Protein AF-A0A0Q5SHI7-F1 (afdb_monomer_lite)

Structure (mmCIF, N/CA/C/O backbone):
data_AF-A0A0Q5SHI7-F1
#
_entry.id   AF-A0A0Q5SHI7-F1
#
loop_
_atom_site.group_PDB
_atom_site.id
_atom_site.type_symbol
_atom_site.label_atom_id
_atom_site.label_alt_id
_atom_site.label_comp_id
_atom_site.label_asym_id
_atom_site.label_entity_id
_atom_site.label_seq_id
_atom_site.pdbx_PDB_ins_code
_atom_site.Cartn_x
_atom_site.Cartn_y
_atom_site.Cartn_z
_atom_site.occupancy
_atom_site.B_iso_or_equiv
_atom_site.auth_seq_id
_atom_site.auth_comp_id
_atom_site.auth_asym_id
_atom_site.auth_atom_id
_atom_site.pdbx_PDB_model_num
ATOM 1 N N . MET A 1 1 ? 13.689 5.549 70.374 1.00 40.06 1 MET A N 1
ATOM 2 C CA . MET A 1 1 ? 13.596 6.758 69.532 1.00 40.06 1 MET A CA 1
ATOM 3 C C . MET A 1 1 ? 14.011 6.321 68.137 1.00 40.06 1 MET A C 1
ATOM 5 O O . MET A 1 1 ? 15.185 6.340 67.808 1.00 40.06 1 MET A O 1
ATOM 9 N N . THR A 1 2 ? 13.071 5.710 67.421 1.00 41.69 2 THR A N 1
ATOM 10 C CA . THR A 1 2 ? 13.275 5.060 66.121 1.00 41.69 2 THR A CA 1
ATOM 11 C C . THR A 1 2 ? 12.449 5.838 65.115 1.00 41.69 2 THR A C 1
ATOM 13 O O . THR A 1 2 ? 11.228 5.868 65.242 1.00 41.69 2 THR A O 1
ATOM 16 N N . ASP A 1 3 ? 13.145 6.507 64.200 1.00 43.81 3 ASP A N 1
ATOM 17 C CA . ASP A 1 3 ? 12.580 7.263 63.087 1.00 43.81 3 ASP A CA 1
ATOM 18 C C . ASP A 1 3 ? 11.712 6.348 62.219 1.00 43.81 3 ASP A C 1
ATOM 20 O O . ASP A 1 3 ? 12.198 5.386 61.617 1.00 43.81 3 ASP A O 1
ATOM 24 N N . GLU A 1 4 ? 10.420 6.656 62.159 1.00 40.94 4 GLU A N 1
ATOM 25 C CA . GLU A 1 4 ? 9.525 6.143 61.133 1.00 40.94 4 GLU A CA 1
ATOM 26 C C . GLU A 1 4 ? 9.872 6.845 59.817 1.00 40.94 4 GLU A C 1
ATOM 28 O O . GLU A 1 4 ? 9.601 8.029 59.625 1.00 40.94 4 GLU A O 1
ATOM 33 N N . LEU A 1 5 ? 10.503 6.112 58.899 1.00 46.53 5 LEU A N 1
ATOM 34 C CA . LEU A 1 5 ? 10.672 6.571 57.526 1.00 46.53 5 LEU A CA 1
ATOM 35 C C . LEU A 1 5 ? 9.280 6.740 56.895 1.00 46.53 5 LEU A C 1
ATOM 37 O O . LEU A 1 5 ? 8.510 5.773 56.875 1.00 46.53 5 LEU A O 1
ATOM 41 N N . PRO A 1 6 ? 8.946 7.930 56.363 1.00 42.47 6 PRO A N 1
ATOM 42 C CA . PRO A 1 6 ? 7.642 8.181 55.777 1.00 42.47 6 PRO A CA 1
ATOM 43 C C . PRO A 1 6 ? 7.435 7.227 54.606 1.00 42.47 6 PRO A C 1
ATOM 45 O O . PRO A 1 6 ? 8.266 7.133 53.698 1.00 42.47 6 PRO A O 1
ATOM 48 N N . HIS A 1 7 ? 6.322 6.494 54.656 1.00 45.69 7 HIS A N 1
ATOM 49 C CA . HIS A 1 7 ? 5.814 5.703 53.549 1.00 45.69 7 HIS A CA 1
ATOM 50 C C . HIS A 1 7 ? 5.744 6.587 52.308 1.00 45.69 7 HIS A C 1
ATOM 52 O O . HIS A 1 7 ? 4.828 7.389 52.160 1.00 45.69 7 HIS A O 1
ATOM 58 N N . GLY A 1 8 ? 6.748 6.441 51.439 1.00 42.50 8 GLY A N 1
ATOM 59 C CA . GLY A 1 8 ? 6.772 7.070 50.135 1.00 42.50 8 GLY A CA 1
ATOM 60 C C . GLY A 1 8 ? 5.464 6.759 49.431 1.00 42.50 8 GLY A C 1
ATOM 61 O O . GLY A 1 8 ? 5.115 5.587 49.251 1.00 42.50 8 GLY A O 1
ATOM 62 N N . ASP A 1 9 ? 4.752 7.832 49.096 1.00 39.78 9 ASP A N 1
ATOM 63 C CA . ASP A 1 9 ? 3.578 7.841 48.247 1.00 39.78 9 ASP A CA 1
ATOM 64 C C . ASP A 1 9 ? 3.755 6.810 47.138 1.00 39.78 9 ASP A C 1
ATOM 66 O O . ASP A 1 9 ? 4.605 6.943 46.250 1.00 39.78 9 ASP A O 1
ATOM 70 N N . ARG A 1 10 ? 2.947 5.746 47.190 1.00 46.03 10 ARG A N 1
ATOM 71 C CA . ARG A 1 10 ? 2.736 4.918 46.009 1.00 46.03 10 ARG A CA 1
ATOM 72 C C . ARG A 1 10 ? 2.257 5.883 44.940 1.00 46.03 10 ARG A C 1
ATOM 74 O O . ARG A 1 10 ? 1.171 6.442 45.081 1.00 46.03 10 ARG A O 1
ATOM 81 N N . ALA A 1 11 ? 3.084 6.087 43.913 1.00 43.06 11 ALA A N 1
ATOM 82 C CA . ALA A 1 11 ? 2.711 6.856 42.738 1.00 43.06 11 ALA A CA 1
ATOM 83 C C . ALA A 1 11 ? 1.269 6.478 42.358 1.00 43.06 11 ALA A C 1
ATOM 85 O O . ALA A 1 11 ? 0.967 5.275 42.324 1.00 43.06 11 ALA A O 1
ATOM 86 N N . PRO A 1 12 ? 0.369 7.457 42.157 1.00 40.72 12 PRO A N 1
ATOM 87 C CA . PRO A 1 12 ? -1.021 7.162 41.854 1.00 40.72 12 PRO A CA 1
ATOM 88 C C . PRO A 1 12 ? -1.055 6.177 40.688 1.00 40.72 12 PRO A C 1
ATOM 90 O O . PRO A 1 12 ? -0.360 6.370 39.686 1.00 40.72 12 PRO A O 1
ATOM 93 N N . ALA A 1 13 ? -1.809 5.085 40.852 1.00 41.38 13 ALA A N 1
ATOM 94 C CA . ALA A 1 13 ? -2.023 4.126 39.777 1.00 41.38 13 ALA A CA 1
ATOM 95 C C . ALA A 1 13 ? -2.404 4.914 38.513 1.00 41.38 13 ALA A C 1
ATOM 97 O O . ALA A 1 13 ? -3.225 5.832 38.630 1.00 41.38 13 ALA A O 1
ATOM 98 N N . PRO A 1 14 ? -1.797 4.627 37.343 1.00 46.75 14 PRO A N 1
ATOM 99 C CA . PRO A 1 14 ? -2.078 5.387 36.133 1.00 46.75 14 PRO A CA 1
ATOM 100 C C . PRO A 1 14 ? -3.593 5.426 35.948 1.00 46.75 14 PRO A C 1
ATOM 102 O O . PRO A 1 14 ? -4.244 4.378 35.970 1.00 46.75 14 PRO A O 1
ATOM 105 N N . ALA A 1 15 ? -4.147 6.641 35.876 1.00 50.00 15 ALA A N 1
ATOM 106 C CA . ALA A 1 15 ? -5.572 6.852 35.686 1.00 50.00 15 ALA A CA 1
ATOM 107 C C . ALA A 1 15 ? -6.021 5.954 34.530 1.00 50.00 15 ALA A C 1
ATOM 109 O O . ALA A 1 15 ? -5.404 6.002 33.464 1.00 50.00 15 ALA A O 1
ATOM 110 N N . ARG A 1 16 ? -7.027 5.091 34.763 1.00 54.44 16 ARG A N 1
ATOM 111 C CA . ARG A 1 16 ? -7.614 4.253 33.706 1.00 54.44 16 ARG A CA 1
ATOM 112 C C . ARG A 1 16 ? -7.819 5.152 32.497 1.00 54.44 16 ARG A C 1
ATOM 114 O O . ARG A 1 16 ? -8.534 6.145 32.616 1.00 54.44 16 ARG A O 1
ATOM 121 N N . ALA A 1 17 ? -7.145 4.840 31.393 1.00 59.66 17 ALA A N 1
ATOM 122 C CA . ALA A 1 17 ? -7.256 5.639 30.188 1.00 59.66 17 ALA A CA 1
ATOM 123 C C . ALA A 1 17 ? -8.743 5.808 29.855 1.00 59.66 17 ALA A C 1
ATOM 125 O O . ALA A 1 17 ? -9.482 4.821 29.828 1.00 59.66 17 ALA A O 1
ATOM 126 N N . ASP A 1 18 ? -9.190 7.048 29.649 1.00 72.12 18 ASP A N 1
ATOM 127 C CA . ASP A 1 18 ? -10.559 7.300 29.213 1.00 72.12 18 ASP A CA 1
ATOM 128 C C . ASP A 1 18 ? -10.713 6.749 27.787 1.00 72.12 18 ASP A C 1
ATOM 130 O O . ASP A 1 18 ? -10.278 7.330 26.787 1.00 72.12 18 ASP A O 1
ATOM 134 N N . TRP A 1 19 ? -11.293 5.556 27.704 1.00 68.94 19 TRP A N 1
ATOM 135 C CA . TRP A 1 19 ? -11.499 4.830 26.459 1.00 68.94 19 TRP A CA 1
ATOM 136 C C . TRP A 1 19 ? -12.413 5.586 25.493 1.00 68.94 19 TRP A C 1
ATOM 138 O O . TRP A 1 19 ? -12.254 5.442 24.276 1.00 68.94 19 TRP A O 1
ATOM 148 N N . ALA A 1 20 ? -13.316 6.431 26.001 1.00 71.06 20 ALA A N 1
ATOM 149 C CA . ALA A 1 20 ? -14.184 7.262 25.172 1.00 71.06 20 ALA A CA 1
ATOM 150 C C . ALA A 1 20 ? -13.382 8.366 24.466 1.00 71.06 20 ALA A C 1
ATOM 152 O O . ALA A 1 20 ? -13.598 8.648 23.282 1.00 71.06 20 ALA A O 1
ATOM 153 N N . ASP A 1 21 ? -12.399 8.934 25.159 1.00 73.75 21 ASP A N 1
ATOM 154 C CA . ASP A 1 21 ? -11.447 9.901 24.618 1.00 73.75 21 ASP A CA 1
ATOM 155 C C . ASP A 1 21 ? -10.523 9.293 23.563 1.00 73.75 21 ASP A C 1
ATOM 157 O O . ASP A 1 21 ? -10.335 9.869 22.485 1.00 73.75 21 ASP A O 1
ATOM 161 N N . VAL A 1 22 ? -10.005 8.091 23.818 1.00 73.81 22 VAL A N 1
ATOM 162 C CA . VAL A 1 22 ? -9.217 7.340 22.830 1.00 73.81 22 VAL A CA 1
ATOM 163 C C . VAL A 1 22 ? -10.072 7.025 21.596 1.00 73.81 22 VAL A C 1
ATOM 165 O O . VAL A 1 22 ? -9.634 7.249 20.466 1.00 73.81 22 VAL A O 1
ATOM 168 N N . ALA A 1 23 ? -11.320 6.584 21.778 1.00 69.81 23 ALA A N 1
ATOM 169 C CA . ALA A 1 23 ? -12.247 6.315 20.677 1.00 69.81 23 ALA A CA 1
ATOM 170 C C . ALA A 1 23 ? -12.615 7.574 19.877 1.00 69.81 23 ALA A C 1
ATOM 172 O O . ALA A 1 23 ? -12.760 7.497 18.654 1.00 69.81 23 ALA A O 1
ATOM 173 N N . ARG A 1 24 ? -12.743 8.740 20.526 1.00 74.69 24 ARG A N 1
ATOM 174 C CA . ARG A 1 24 ? -12.898 10.032 19.835 1.00 74.69 24 ARG A CA 1
ATOM 175 C C . ARG A 1 24 ? -11.679 10.358 18.981 1.00 74.69 24 ARG A C 1
ATOM 177 O O . ARG A 1 24 ? -11.847 10.666 17.806 1.00 74.69 24 ARG A O 1
ATOM 184 N N . ARG A 1 25 ? -10.463 10.222 19.519 1.00 72.38 25 ARG A N 1
ATOM 185 C CA . ARG A 1 25 ? -9.219 10.479 18.768 1.00 72.38 25 ARG A CA 1
ATOM 186 C C . ARG A 1 25 ? -9.041 9.530 17.583 1.00 72.38 25 ARG A C 1
ATOM 188 O O . ARG A 1 25 ? -8.641 9.964 16.506 1.00 72.38 25 ARG A O 1
ATOM 195 N N . VAL A 1 26 ? -9.365 8.244 17.744 1.00 71.31 26 VAL A N 1
ATOM 196 C CA . VAL A 1 26 ? -9.330 7.285 16.624 1.00 71.31 26 VAL A CA 1
ATOM 197 C C . VAL A 1 26 ? -10.359 7.654 15.558 1.00 71.31 26 VAL A C 1
ATOM 199 O O . VAL A 1 26 ? -10.022 7.618 14.374 1.00 71.31 26 VAL A O 1
ATOM 202 N N . ARG A 1 27 ? -11.585 8.033 15.942 1.00 71.00 27 ARG A N 1
ATOM 203 C CA . ARG A 1 27 ? -12.609 8.501 14.991 1.00 71.00 27 ARG A CA 1
ATOM 204 C C . ARG A 1 27 ? -12.162 9.749 14.244 1.00 71.00 27 ARG A C 1
ATOM 206 O O . ARG A 1 27 ? -12.199 9.745 13.021 1.00 71.00 27 ARG A O 1
ATOM 213 N N . ASP A 1 28 ? -11.625 10.735 14.952 1.00 73.06 28 ASP A N 1
ATOM 214 C CA . ASP A 1 28 ? -11.134 11.973 14.348 1.00 73.06 28 ASP A CA 1
ATOM 215 C C . ASP A 1 28 ? -10.018 11.710 13.321 1.00 73.06 28 ASP A C 1
ATOM 217 O O . ASP A 1 28 ? -10.063 12.200 12.193 1.00 73.06 28 ASP A O 1
ATOM 221 N N . VAL A 1 29 ? -9.067 10.825 13.642 1.00 70.31 29 VAL A N 1
ATOM 222 C CA . VAL A 1 29 ? -8.039 10.372 12.687 1.00 70.31 29 VAL A CA 1
ATOM 223 C C . VAL A 1 29 ? -8.645 9.579 11.525 1.00 70.31 29 VAL A C 1
ATOM 225 O O . VAL A 1 29 ? -8.182 9.693 10.388 1.00 70.31 29 VAL A O 1
ATOM 228 N N . THR A 1 30 ? -9.676 8.775 11.782 1.00 65.75 30 THR A N 1
ATOM 229 C CA . THR A 1 30 ? -10.357 7.982 10.749 1.00 65.75 30 THR A CA 1
ATOM 230 C C . THR A 1 30 ? -1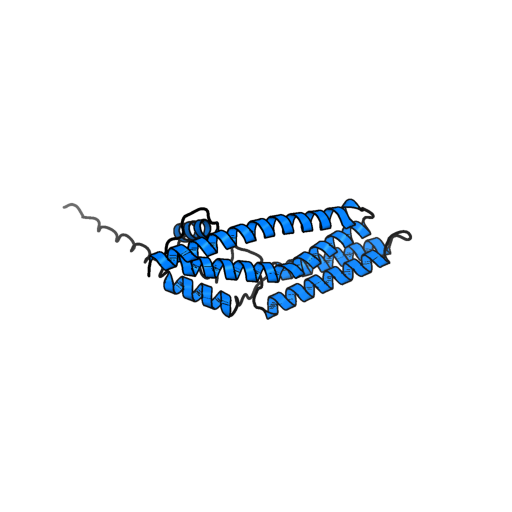1.115 8.871 9.770 1.00 65.75 30 THR A C 1
ATOM 232 O O . THR A 1 30 ? -11.112 8.571 8.577 1.00 65.75 30 THR A O 1
ATOM 235 N N . GLU A 1 31 ? -11.719 9.959 10.239 1.00 68.12 31 GLU A N 1
ATOM 236 C CA . GLU A 1 31 ? -12.498 10.909 9.441 1.00 68.12 31 GLU A CA 1
ATOM 237 C C . GLU A 1 31 ? -11.580 11.897 8.708 1.00 68.12 31 GLU A C 1
ATOM 239 O O . GLU A 1 31 ? -11.578 11.955 7.471 1.00 68.12 31 GLU A O 1
ATOM 244 N N . HIS A 1 32 ? -10.715 12.595 9.447 1.00 66.25 32 HIS A N 1
ATOM 245 C CA . HIS A 1 32 ? -9.912 13.719 8.953 1.00 66.25 32 HIS A CA 1
ATOM 246 C C . HIS A 1 32 ? -8.509 13.337 8.455 1.00 66.25 32 HIS A C 1
ATOM 248 O O . HIS A 1 32 ? -7.803 14.184 7.882 1.00 66.25 32 HIS A O 1
ATOM 254 N N . GLY A 1 33 ? -8.117 12.073 8.642 1.00 56.78 33 GLY A N 1
ATOM 255 C CA . GLY A 1 33 ? -6.813 11.528 8.278 1.00 56.78 33 GLY A CA 1
ATOM 256 C C . GLY A 1 33 ? -5.685 12.003 9.197 1.00 56.78 33 GLY A C 1
ATOM 257 O O . GLY A 1 33 ? -5.736 13.073 9.806 1.00 56.78 33 GLY A O 1
ATOM 258 N N . GLN A 1 34 ? -4.614 11.218 9.281 1.00 64.62 34 GLN A N 1
ATOM 259 C CA . GLN A 1 34 ? -3.475 11.551 10.131 1.00 64.62 34 GLN A CA 1
ATOM 260 C C . GLN A 1 34 ? -2.614 12.625 9.446 1.00 64.62 34 GLN A C 1
ATOM 262 O O . GLN A 1 34 ? -2.101 12.433 8.340 1.00 64.62 34 GLN A O 1
ATOM 267 N N . ARG A 1 35 ? -2.435 13.785 10.091 1.00 59.53 35 ARG A N 1
ATOM 268 C CA . ARG A 1 35 ? -1.521 14.840 9.615 1.00 59.53 35 ARG A CA 1
ATOM 269 C C . ARG A 1 35 ? -0.076 14.461 9.942 1.00 59.53 35 ARG A C 1
ATOM 271 O O . ARG A 1 35 ? 0.531 15.020 10.847 1.00 59.53 35 ARG A O 1
ATOM 278 N N . PHE A 1 36 ? 0.476 13.499 9.214 1.00 59.38 36 PHE A N 1
ATOM 279 C CA . PHE A 1 36 ? 1.873 13.112 9.380 1.00 59.38 36 PHE A CA 1
ATOM 280 C C . PHE A 1 36 ? 2.802 14.054 8.596 1.00 59.38 36 PHE A C 1
ATOM 282 O O . PHE A 1 36 ? 2.649 14.239 7.387 1.00 59.38 36 PHE A O 1
ATOM 289 N N . ARG A 1 37 ? 3.774 14.653 9.294 1.00 56.31 37 ARG A N 1
ATOM 290 C CA . ARG A 1 37 ? 4.878 15.440 8.723 1.00 56.31 37 ARG A CA 1
ATOM 291 C C . ARG A 1 37 ? 6.185 14.707 9.030 1.00 56.31 37 ARG A C 1
ATOM 293 O O . ARG A 1 37 ? 6.756 14.892 10.095 1.00 56.31 37 ARG A O 1
ATOM 300 N N . GLY A 1 38 ? 6.625 13.842 8.120 1.00 63.91 38 GLY A N 1
ATOM 301 C CA . GLY A 1 38 ? 7.852 13.059 8.280 1.00 63.91 38 GLY A CA 1
ATOM 302 C C . GLY A 1 38 ? 8.117 12.115 7.101 1.00 63.91 38 GLY A C 1
ATOM 303 O O . GLY A 1 38 ? 7.341 12.111 6.137 1.00 63.91 38 GLY A O 1
ATOM 304 N N . PRO A 1 39 ? 9.192 11.305 7.159 1.00 66.00 39 PRO A N 1
ATOM 305 C CA . PRO A 1 39 ? 9.477 10.290 6.149 1.00 66.00 39 PRO A CA 1
ATOM 306 C C . PRO A 1 39 ? 8.375 9.220 6.147 1.00 66.00 39 PRO A C 1
ATOM 308 O O . PRO A 1 39 ? 8.063 8.624 7.178 1.00 66.00 39 PRO A O 1
ATOM 311 N N . SER A 1 40 ? 7.762 8.995 4.982 1.00 77.88 40 SER A N 1
ATOM 312 C CA . SER A 1 40 ? 6.700 7.994 4.794 1.00 77.88 40 SER A CA 1
ATOM 313 C C . SER A 1 40 ? 7.234 6.773 4.053 1.00 77.88 40 SER A C 1
ATOM 315 O O . SER A 1 40 ? 8.069 6.920 3.158 1.00 77.88 40 SER A O 1
ATOM 317 N N . SER A 1 41 ? 6.725 5.585 4.384 1.00 78.81 41 SER A N 1
ATOM 318 C CA . SER A 1 41 ? 7.064 4.339 3.675 1.00 78.81 41 SER A CA 1
ATOM 319 C C . SER A 1 41 ? 6.764 4.439 2.179 1.00 78.81 41 SER A C 1
ATOM 321 O O . SER A 1 41 ? 7.565 4.005 1.359 1.00 78.81 41 SER A O 1
ATOM 323 N N . GLN A 1 42 ? 5.672 5.113 1.809 1.00 83.38 42 GLN A N 1
ATOM 324 C CA . GLN A 1 42 ? 5.316 5.348 0.407 1.00 83.38 42 GLN A CA 1
ATOM 325 C C . GLN A 1 42 ? 6.315 6.270 -0.307 1.00 83.38 42 GLN A C 1
ATOM 327 O O . GLN A 1 42 ? 6.646 6.018 -1.458 1.00 83.38 42 GLN A O 1
ATOM 332 N N . ALA A 1 43 ? 6.834 7.311 0.356 1.00 83.44 43 ALA A N 1
ATOM 333 C CA . ALA A 1 43 ? 7.872 8.161 -0.237 1.00 83.44 43 ALA A CA 1
ATOM 334 C C . ALA A 1 43 ? 9.179 7.385 -0.465 1.00 83.44 43 ALA A C 1
ATOM 336 O O . ALA A 1 43 ? 9.802 7.534 -1.513 1.00 83.44 43 ALA A O 1
ATOM 337 N N . ALA A 1 44 ? 9.568 6.528 0.485 1.00 85.19 44 ALA A N 1
ATOM 338 C CA . ALA A 1 44 ? 10.723 5.650 0.309 1.00 85.19 44 ALA A CA 1
ATOM 339 C C . ALA A 1 44 ? 10.508 4.652 -0.837 1.00 85.19 44 ALA A C 1
ATOM 341 O O . ALA A 1 44 ? 11.391 4.503 -1.673 1.00 85.19 44 ALA A O 1
ATOM 342 N N . MET A 1 45 ? 9.315 4.053 -0.944 1.00 85.25 45 MET A N 1
ATOM 343 C CA . MET A 1 45 ? 8.957 3.193 -2.078 1.00 85.25 45 MET A CA 1
ATOM 344 C C . MET A 1 45 ? 9.094 3.919 -3.417 1.00 85.25 45 MET A C 1
ATOM 346 O O . MET A 1 45 ? 9.661 3.350 -4.346 1.00 85.25 45 MET A O 1
ATOM 350 N N . VAL A 1 46 ? 8.626 5.169 -3.527 1.00 87.50 46 VAL A N 1
ATOM 351 C CA . VAL A 1 46 ? 8.806 5.976 -4.748 1.00 87.50 46 VAL A CA 1
ATOM 352 C C . VAL A 1 46 ? 10.289 6.174 -5.049 1.00 87.50 46 VAL A C 1
ATOM 354 O O . VAL A 1 46 ? 10.711 5.908 -6.169 1.00 87.50 46 VAL A O 1
ATOM 357 N N . ALA A 1 47 ? 11.087 6.587 -4.061 1.00 88.75 47 ALA A N 1
ATOM 358 C CA . ALA A 1 47 ? 12.522 6.803 -4.246 1.00 88.75 47 ALA A CA 1
ATOM 359 C C . ALA A 1 47 ? 13.243 5.529 -4.720 1.00 88.75 47 ALA A C 1
ATOM 361 O O . ALA A 1 47 ? 13.992 5.570 -5.697 1.00 88.75 47 ALA A O 1
ATOM 362 N N . THR A 1 48 ? 12.966 4.384 -4.088 1.00 90.06 48 THR A N 1
ATOM 363 C CA . THR A 1 48 ? 13.510 3.085 -4.504 1.00 90.06 48 THR A CA 1
ATOM 364 C C . THR A 1 48 ? 13.033 2.694 -5.902 1.00 90.06 48 THR A C 1
ATOM 366 O O . THR A 1 48 ? 13.841 2.241 -6.706 1.00 90.06 48 THR A O 1
ATOM 369 N N . THR A 1 49 ? 11.755 2.921 -6.222 1.00 89.38 49 THR A N 1
ATOM 370 C CA . THR A 1 49 ? 11.177 2.615 -7.542 1.00 89.38 49 THR A CA 1
ATOM 371 C C . THR A 1 49 ? 11.845 3.420 -8.649 1.00 89.38 49 THR A C 1
ATOM 373 O O . THR A 1 49 ? 12.188 2.856 -9.687 1.00 89.38 49 THR A O 1
ATOM 376 N N . VAL A 1 50 ? 12.071 4.718 -8.422 1.00 91.69 50 VAL A N 1
ATOM 377 C CA . VAL A 1 50 ? 12.778 5.602 -9.360 1.00 91.69 50 VAL A CA 1
ATOM 378 C C . VAL A 1 50 ? 14.202 5.115 -9.583 1.00 91.69 50 VAL A C 1
ATOM 380 O O . VAL A 1 50 ? 14.599 4.916 -10.729 1.00 91.69 50 VAL A O 1
ATOM 383 N N . LEU A 1 51 ? 14.951 4.877 -8.504 1.00 94.06 51 LEU A N 1
ATOM 384 C CA . LEU A 1 51 ? 16.344 4.448 -8.595 1.00 94.06 51 LEU A CA 1
ATOM 385 C C . LEU A 1 51 ? 16.477 3.099 -9.316 1.00 94.06 51 LEU A C 1
ATOM 387 O O . LEU A 1 51 ? 17.251 2.979 -10.262 1.00 94.06 51 LEU A O 1
ATOM 391 N N . ALA A 1 52 ? 15.697 2.097 -8.906 1.00 90.94 52 ALA A N 1
ATOM 392 C CA . ALA A 1 52 ? 15.743 0.762 -9.494 1.00 90.94 52 ALA A CA 1
ATOM 393 C C . ALA A 1 52 ? 15.328 0.764 -10.972 1.00 90.94 52 ALA A C 1
ATOM 395 O O . ALA A 1 52 ? 15.966 0.102 -11.788 1.00 90.94 52 ALA A O 1
ATOM 396 N N . SER A 1 53 ? 14.294 1.531 -11.330 1.00 89.50 53 SER A N 1
ATOM 397 C CA . SER A 1 53 ? 13.830 1.615 -12.719 1.00 89.50 53 SER A CA 1
ATOM 398 C C . SER A 1 53 ? 14.838 2.344 -13.604 1.00 89.50 53 SER A C 1
ATOM 400 O O . SER A 1 53 ? 15.101 1.887 -14.710 1.00 89.50 53 SER A O 1
ATOM 402 N N . ALA A 1 54 ? 15.458 3.422 -13.114 1.00 91.50 54 ALA A N 1
ATOM 403 C CA . ALA A 1 54 ? 16.511 4.125 -13.847 1.00 91.50 54 ALA A CA 1
ATOM 404 C C . ALA A 1 54 ? 17.721 3.216 -14.120 1.00 91.50 54 ALA A C 1
ATOM 406 O O . ALA A 1 54 ? 18.216 3.178 -15.245 1.00 91.50 54 ALA A O 1
ATOM 407 N N . LEU A 1 55 ? 18.152 2.438 -13.120 1.00 91.81 55 LEU A N 1
ATOM 408 C CA . LEU A 1 55 ? 19.228 1.456 -13.280 1.00 91.81 55 LEU A CA 1
ATOM 409 C C . LEU A 1 55 ? 18.858 0.368 -14.294 1.00 91.81 55 LEU A C 1
ATOM 411 O O . LEU A 1 55 ? 19.645 0.079 -15.190 1.00 91.81 55 LEU A O 1
ATOM 415 N N . ALA A 1 56 ? 17.656 -0.201 -14.187 1.00 89.00 56 ALA A N 1
ATOM 416 C CA . ALA A 1 56 ? 17.181 -1.240 -15.098 1.00 89.00 56 ALA A CA 1
ATOM 417 C C . ALA A 1 56 ? 17.126 -0.752 -16.555 1.00 89.00 56 ALA A C 1
ATOM 419 O O . ALA A 1 56 ? 17.565 -1.458 -17.460 1.00 89.00 56 ALA A O 1
ATOM 420 N N . ILE A 1 57 ? 16.632 0.469 -16.776 1.00 88.94 57 ILE A N 1
ATOM 421 C CA . ILE A 1 57 ? 16.599 1.099 -18.101 1.00 88.94 57 ILE A CA 1
ATOM 422 C C . ILE A 1 57 ? 18.018 1.313 -18.630 1.00 88.94 57 ILE A C 1
ATOM 424 O O . ILE A 1 57 ? 18.283 0.985 -19.785 1.00 88.94 57 ILE A O 1
ATOM 428 N N . GLY A 1 58 ? 18.929 1.826 -17.797 1.00 88.38 58 GLY A N 1
ATOM 429 C CA . GLY A 1 58 ? 20.323 2.048 -18.183 1.00 88.38 58 GLY A CA 1
ATOM 430 C C . GLY A 1 58 ? 21.024 0.760 -18.611 1.00 88.38 58 GLY A C 1
ATOM 431 O O . GLY A 1 58 ? 21.655 0.734 -19.663 1.00 88.38 58 GLY A O 1
ATOM 432 N N . VAL A 1 59 ? 20.846 -0.321 -17.844 1.00 87.31 59 VAL A N 1
ATOM 433 C CA . VAL A 1 59 ? 21.392 -1.648 -18.172 1.00 87.31 59 VAL A CA 1
ATOM 434 C C . VAL A 1 59 ? 20.804 -2.176 -19.479 1.00 87.31 59 VAL A C 1
ATOM 436 O O . VAL A 1 59 ? 21.554 -2.551 -20.372 1.00 87.31 59 VAL A O 1
ATOM 439 N N . ALA A 1 60 ? 19.478 -2.151 -19.629 1.00 85.62 60 ALA A N 1
ATOM 440 C CA . ALA A 1 60 ? 18.822 -2.683 -20.822 1.00 85.62 60 ALA A CA 1
ATOM 441 C C . ALA A 1 60 ? 19.122 -1.880 -22.100 1.00 85.62 60 ALA A C 1
ATOM 443 O O . ALA A 1 60 ? 18.997 -2.422 -23.190 1.00 85.62 60 ALA A O 1
ATOM 444 N N . SER A 1 61 ? 19.495 -0.601 -21.982 1.00 83.19 61 SER A N 1
ATOM 445 C CA . SER A 1 61 ? 19.833 0.250 -23.133 1.00 83.19 61 SER A CA 1
ATOM 446 C C . SER A 1 61 ? 21.272 0.060 -23.622 1.00 83.19 61 SER A C 1
ATOM 448 O O . SER A 1 61 ? 21.590 0.498 -24.722 1.00 83.19 61 SER A O 1
ATOM 450 N N . GLY A 1 62 ? 22.144 -0.543 -22.807 1.00 78.75 62 GLY A N 1
ATOM 451 C CA . GLY A 1 62 ? 23.525 -0.865 -23.181 1.00 78.75 62 GLY A CA 1
ATOM 452 C C . GLY A 1 62 ? 23.696 -2.257 -23.793 1.00 78.75 62 GLY A C 1
ATOM 453 O O . GLY A 1 62 ? 24.820 -2.633 -24.105 1.00 78.75 62 GLY A O 1
ATOM 454 N N . ASP A 1 63 ? 22.610 -3.023 -23.924 1.00 75.44 63 ASP A N 1
ATOM 455 C CA . ASP A 1 63 ? 22.609 -4.384 -24.453 1.00 75.44 63 ASP A CA 1
ATOM 456 C C . ASP A 1 63 ? 21.868 -4.410 -25.801 1.00 75.44 63 ASP A C 1
ATOM 458 O O . ASP A 1 63 ? 20.647 -4.251 -25.852 1.00 75.44 63 ASP A O 1
ATOM 462 N N . ASP A 1 64 ? 22.602 -4.589 -26.905 1.00 64.44 64 ASP A N 1
ATOM 463 C CA . ASP A 1 64 ? 22.092 -4.449 -28.283 1.00 64.44 64 ASP A CA 1
ATOM 464 C C . ASP A 1 64 ? 21.003 -5.483 -28.653 1.00 64.44 64 ASP A C 1
ATOM 466 O O . ASP A 1 64 ? 20.296 -5.322 -29.650 1.00 64.44 64 ASP A O 1
ATOM 470 N N . GLY A 1 65 ? 20.840 -6.541 -27.849 1.00 63.72 65 GLY A N 1
ATOM 471 C CA . GLY A 1 65 ? 19.805 -7.572 -28.008 1.00 63.72 65 GLY A CA 1
ATOM 472 C C . GLY A 1 65 ? 18.729 -7.582 -26.917 1.00 63.72 65 GLY A C 1
ATOM 473 O O . GLY A 1 65 ? 17.847 -8.445 -26.937 1.00 63.72 65 GLY A O 1
ATOM 474 N N . GLY A 1 66 ? 18.800 -6.663 -25.949 1.00 65.94 66 GLY A N 1
ATOM 475 C CA . GLY A 1 66 ? 17.916 -6.638 -24.787 1.00 65.94 66 GLY A CA 1
ATOM 476 C C . GLY A 1 66 ? 16.519 -6.068 -25.087 1.00 65.94 66 GLY A C 1
ATOM 477 O O . GLY A 1 66 ? 16.336 -5.287 -26.024 1.00 65.94 66 GLY A O 1
ATOM 478 N N . PRO A 1 67 ? 15.493 -6.381 -24.271 1.00 81.75 67 PRO A N 1
ATOM 479 C CA . PRO A 1 67 ? 14.140 -5.839 -24.420 1.00 81.75 67 PRO A CA 1
ATOM 480 C C . PRO A 1 67 ? 14.038 -4.375 -23.932 1.00 81.75 67 PRO A C 1
ATOM 482 O O . PRO A 1 67 ? 13.163 -4.035 -23.132 1.00 81.75 67 PRO A O 1
ATOM 485 N N . ALA A 1 68 ? 14.920 -3.489 -24.410 1.00 85.56 68 ALA A N 1
ATOM 486 C CA . ALA A 1 68 ? 15.083 -2.107 -23.945 1.00 85.56 68 ALA A CA 1
ATOM 487 C C . ALA A 1 68 ? 13.769 -1.309 -23.951 1.00 85.56 68 ALA A C 1
ATOM 489 O O . ALA A 1 68 ? 13.436 -0.643 -22.970 1.00 85.56 68 ALA A O 1
ATOM 490 N N . ALA A 1 69 ? 12.975 -1.435 -25.019 1.00 88.25 69 ALA A N 1
ATOM 491 C CA . ALA A 1 69 ? 11.678 -0.768 -25.132 1.00 88.25 69 ALA A CA 1
ATOM 492 C C . ALA A 1 69 ? 10.677 -1.239 -24.060 1.00 88.25 69 ALA A C 1
ATOM 494 O O . ALA A 1 69 ? 9.975 -0.423 -23.463 1.00 88.25 69 ALA A O 1
ATOM 495 N N . VAL A 1 70 ? 10.635 -2.545 -23.772 1.00 88.94 70 VAL A N 1
ATOM 496 C CA . VAL A 1 70 ? 9.746 -3.116 -22.746 1.00 88.94 70 VAL A CA 1
ATOM 497 C C . VAL A 1 70 ? 10.194 -2.670 -21.356 1.00 88.94 70 VAL A C 1
ATOM 499 O O . VAL A 1 70 ? 9.368 -2.213 -20.566 1.00 88.94 70 VAL A O 1
ATOM 502 N N . THR A 1 71 ? 11.499 -2.727 -21.076 1.00 90.94 71 THR A N 1
ATOM 503 C CA . THR A 1 71 ? 12.081 -2.246 -19.816 1.00 90.94 71 THR A CA 1
ATOM 504 C C . THR A 1 71 ? 11.789 -0.762 -19.596 1.00 90.94 71 THR A C 1
ATOM 506 O O . THR A 1 71 ? 11.403 -0.371 -18.495 1.00 90.94 71 THR A O 1
ATOM 509 N N . LEU A 1 72 ? 11.898 0.068 -20.637 1.00 91.25 72 LEU A N 1
ATOM 510 C CA . LEU A 1 72 ? 11.565 1.490 -20.570 1.00 91.25 72 LEU A CA 1
ATOM 511 C C . LEU A 1 72 ? 10.095 1.714 -20.210 1.00 91.25 72 LEU A C 1
ATOM 513 O O . LEU A 1 72 ? 9.801 2.445 -19.264 1.00 91.25 72 LEU A O 1
ATOM 517 N N . VAL A 1 73 ? 9.170 1.064 -20.920 1.00 92.62 73 VAL A N 1
ATOM 518 C CA . VAL A 1 73 ? 7.728 1.211 -20.669 1.00 92.62 73 VAL A CA 1
ATOM 519 C C . VAL A 1 73 ? 7.365 0.757 -19.255 1.00 92.62 73 VAL A C 1
ATOM 521 O O . VAL A 1 73 ? 6.650 1.475 -18.549 1.00 92.62 73 VAL A O 1
ATOM 524 N N . LEU A 1 74 ? 7.878 -0.393 -18.810 1.00 91.00 74 LEU A N 1
ATOM 525 C CA . LEU A 1 74 ? 7.638 -0.902 -17.458 1.00 91.00 74 LEU A CA 1
ATOM 526 C C . LEU A 1 74 ? 8.251 0.009 -16.388 1.00 91.00 74 LEU A C 1
ATOM 528 O O . LEU A 1 74 ? 7.592 0.308 -15.393 1.00 91.00 74 LEU A O 1
ATOM 532 N N . GLY A 1 75 ? 9.478 0.491 -16.596 1.00 90.69 75 GLY A N 1
ATOM 533 C CA . GLY A 1 75 ? 10.178 1.378 -15.668 1.00 90.69 75 GLY A CA 1
ATOM 534 C C . GLY A 1 75 ? 9.528 2.754 -15.534 1.00 90.69 75 GLY A C 1
ATOM 535 O O . GLY A 1 75 ? 9.402 3.274 -14.430 1.00 90.69 75 GLY A O 1
ATOM 536 N N . VAL A 1 76 ? 9.048 3.343 -16.629 1.00 93.00 76 VAL A N 1
ATOM 537 C CA . VAL A 1 76 ? 8.290 4.602 -16.557 1.00 93.00 76 VAL A CA 1
ATOM 538 C C . VAL A 1 76 ? 6.942 4.367 -15.873 1.00 93.00 76 VAL A C 1
ATOM 540 O O . VAL A 1 76 ? 6.548 5.135 -14.994 1.00 93.00 76 VAL A O 1
ATOM 543 N N . SER A 1 77 ? 6.253 3.276 -16.217 1.00 92.69 77 SER A N 1
ATOM 544 C CA . SER A 1 77 ? 4.956 2.935 -15.623 1.00 92.69 77 SER A CA 1
ATOM 545 C C . SER A 1 77 ? 5.055 2.679 -14.118 1.00 92.69 77 SER A C 1
ATOM 547 O O . SER A 1 77 ? 4.215 3.171 -13.365 1.00 92.69 77 SER A O 1
ATOM 549 N N . SER A 1 78 ? 6.089 1.968 -13.655 1.00 91.19 78 SER A N 1
ATOM 550 C CA . SER A 1 78 ? 6.315 1.705 -12.228 1.00 91.19 78 SER A CA 1
ATOM 551 C C . SER A 1 78 ? 6.453 3.012 -11.439 1.00 91.19 78 SER A C 1
ATOM 553 O O . SER A 1 78 ? 5.783 3.192 -10.418 1.00 91.19 78 SER A O 1
ATOM 555 N N . VAL A 1 79 ? 7.249 3.957 -11.952 1.00 90.56 79 VAL A N 1
ATOM 556 C CA . VAL A 1 79 ? 7.485 5.271 -11.342 1.00 90.56 79 VAL A CA 1
ATOM 557 C C . VAL A 1 79 ? 6.209 6.099 -11.314 1.00 90.56 79 VAL A C 1
ATOM 559 O O . VAL A 1 79 ? 5.859 6.633 -10.261 1.00 90.56 79 VAL A O 1
ATOM 562 N N . VAL A 1 80 ? 5.488 6.184 -12.435 1.00 93.12 80 VAL A N 1
ATOM 563 C CA . VAL A 1 80 ? 4.232 6.945 -12.517 1.00 93.12 80 VAL A CA 1
ATOM 564 C C . VAL A 1 80 ? 3.204 6.387 -11.535 1.00 93.12 80 VAL A C 1
ATOM 566 O O . VAL A 1 80 ? 2.626 7.145 -10.757 1.00 93.12 80 VAL A O 1
ATOM 569 N N . VAL A 1 81 ? 3.007 5.068 -11.510 1.00 91.19 81 VAL A N 1
ATOM 570 C CA . VAL A 1 81 ? 2.047 4.414 -10.608 1.00 91.19 81 VAL A CA 1
ATOM 571 C C . VAL A 1 81 ? 2.432 4.628 -9.140 1.00 91.19 81 VAL A C 1
ATOM 573 O O . VAL A 1 81 ? 1.570 4.983 -8.329 1.00 91.19 81 VAL A O 1
ATOM 576 N N . ALA A 1 82 ? 3.715 4.491 -8.791 1.00 87.25 82 ALA A N 1
ATOM 577 C CA . ALA A 1 82 ? 4.199 4.747 -7.436 1.00 87.25 82 ALA A CA 1
ATOM 578 C C . ALA A 1 82 ? 3.993 6.216 -7.026 1.00 87.25 82 ALA A C 1
ATOM 580 O O . ALA A 1 82 ? 3.503 6.489 -5.925 1.00 87.25 82 ALA A O 1
ATOM 581 N N . LEU A 1 83 ? 4.306 7.164 -7.916 1.00 88.50 83 LEU A N 1
ATOM 582 C CA . LEU A 1 83 ? 4.168 8.599 -7.666 1.00 88.50 83 LEU A CA 1
ATOM 583 C C . LEU A 1 83 ? 2.700 9.004 -7.501 1.00 88.50 83 LEU A C 1
ATOM 585 O O . LEU A 1 83 ? 2.361 9.687 -6.536 1.00 88.50 83 LEU A O 1
ATOM 589 N N . VAL A 1 84 ? 1.814 8.541 -8.388 1.00 89.00 84 VAL A N 1
ATOM 590 C CA . VAL A 1 84 ? 0.363 8.762 -8.272 1.00 89.00 84 VAL A CA 1
ATOM 591 C C . VAL A 1 84 ? -0.161 8.148 -6.975 1.00 89.00 84 VAL A C 1
ATOM 593 O O . VAL A 1 84 ? -0.958 8.777 -6.277 1.00 89.00 84 VAL A O 1
ATOM 596 N N . GLY A 1 85 ? 0.318 6.959 -6.602 1.00 85.62 85 GLY A N 1
ATOM 597 C CA . GLY A 1 85 ? -0.020 6.310 -5.336 1.00 85.62 85 GLY A CA 1
ATOM 598 C C . GLY A 1 85 ? 0.373 7.146 -4.125 1.00 85.62 85 GLY A C 1
ATOM 599 O O . GLY A 1 85 ? -0.443 7.362 -3.227 1.00 85.62 85 GLY A O 1
ATOM 600 N N . TRP A 1 86 ? 1.591 7.681 -4.124 1.00 85.19 86 TRP A N 1
ATOM 601 C CA . TRP A 1 86 ? 2.071 8.563 -3.068 1.00 85.19 86 TRP A CA 1
ATOM 602 C C . TRP A 1 86 ? 1.312 9.893 -3.016 1.00 85.19 86 TRP A C 1
ATOM 604 O O . TRP A 1 86 ? 0.891 10.306 -1.934 1.00 85.19 86 TRP A O 1
ATOM 614 N N . LEU A 1 87 ? 1.076 10.543 -4.159 1.00 86.62 87 LEU A N 1
ATOM 615 C CA . LEU A 1 87 ? 0.314 11.793 -4.236 1.00 86.62 87 LEU A CA 1
ATOM 616 C C . LEU A 1 87 ? -1.118 11.600 -3.739 1.00 86.62 87 LEU A C 1
ATOM 618 O O . LEU A 1 87 ? -1.589 12.391 -2.922 1.00 86.62 87 LEU A O 1
ATOM 622 N N . ARG A 1 88 ? -1.777 10.513 -4.151 1.00 85.38 88 ARG A N 1
ATOM 623 C CA . ARG A 1 88 ? -3.116 10.148 -3.677 1.00 85.38 88 ARG A CA 1
ATOM 624 C C . ARG A 1 88 ? -3.117 9.876 -2.172 1.00 85.38 88 ARG A C 1
ATOM 626 O O . ARG A 1 88 ? -3.978 10.381 -1.452 1.00 85.38 88 ARG A O 1
ATOM 633 N N . ALA A 1 89 ? -2.132 9.133 -1.666 1.00 80.50 89 ALA A N 1
ATOM 634 C CA . ALA A 1 89 ? -2.007 8.865 -0.236 1.00 80.50 89 ALA A CA 1
ATOM 635 C C . ALA A 1 89 ? -1.750 10.147 0.576 1.00 80.50 89 ALA A C 1
ATOM 637 O O . ALA A 1 89 ? -2.298 10.300 1.673 1.00 80.50 89 ALA A O 1
ATOM 638 N N . ARG A 1 90 ? -0.972 11.086 0.023 1.00 81.94 90 ARG A N 1
ATOM 639 C CA . ARG A 1 90 ? -0.697 12.407 0.598 1.00 81.94 90 ARG A CA 1
ATOM 640 C C . ARG A 1 90 ? -1.943 13.286 0.614 1.00 81.94 90 ARG A C 1
ATOM 642 O O . ARG A 1 90 ? -2.255 13.847 1.663 1.00 81.94 90 ARG A O 1
ATOM 649 N N . SER A 1 91 ? -2.680 13.369 -0.496 1.00 81.50 91 SER A N 1
ATOM 650 C CA . SER A 1 91 ? -3.923 14.149 -0.572 1.00 81.50 91 SER A CA 1
ATOM 651 C C . SER A 1 91 ? -4.987 13.617 0.383 1.00 81.50 91 SER A C 1
ATOM 653 O O . SER A 1 91 ? -5.711 14.391 1.000 1.00 81.50 91 SER A O 1
ATOM 655 N N . SER A 1 92 ? -5.049 12.295 0.559 1.00 77.69 92 SER A N 1
ATOM 656 C CA . SER A 1 92 ? -6.012 11.645 1.450 1.00 77.69 92 SER A CA 1
ATOM 657 C C . SER A 1 92 ? -5.551 11.545 2.909 1.00 77.69 92 SER A C 1
ATOM 659 O O . SER A 1 92 ? -6.285 10.973 3.711 1.00 77.69 92 SER A O 1
ATOM 661 N N . ARG A 1 93 ? -4.374 12.090 3.271 1.00 74.69 93 ARG A N 1
ATOM 662 C CA . ARG A 1 93 ? -3.780 12.003 4.626 1.00 74.69 93 ARG A CA 1
ATOM 663 C C . ARG A 1 93 ? -3.730 10.570 5.172 1.00 74.69 93 ARG A C 1
ATOM 665 O O . ARG A 1 93 ? -3.973 10.302 6.346 1.00 74.69 93 ARG A O 1
ATOM 672 N N . THR A 1 94 ? -3.404 9.648 4.278 1.00 72.38 94 THR A N 1
ATOM 673 C CA . THR A 1 94 ? -3.265 8.204 4.520 1.00 72.38 94 THR A CA 1
ATOM 674 C C . THR A 1 94 ? -1.810 7.767 4.353 1.00 72.38 94 THR A C 1
ATOM 676 O O . THR A 1 94 ? -1.529 6.645 3.929 1.00 72.38 94 THR A O 1
ATOM 679 N N . LEU A 1 95 ? -0.872 8.687 4.605 1.00 72.00 95 LEU A N 1
ATOM 680 C CA . LEU A 1 95 ? 0.544 8.368 4.538 1.00 72.00 95 LEU A CA 1
ATOM 681 C C . LEU A 1 95 ? 0.918 7.457 5.702 1.00 72.00 95 LEU A C 1
ATOM 683 O O . LEU A 1 95 ? 0.630 7.770 6.856 1.00 72.00 95 LEU A O 1
ATOM 687 N N . LEU A 1 96 ? 1.571 6.346 5.386 1.00 72.19 96 LEU A N 1
ATOM 688 C CA . LEU A 1 96 ? 2.058 5.406 6.383 1.00 72.19 96 LEU A CA 1
ATOM 689 C C . LEU A 1 96 ? 3.440 5.869 6.870 1.00 72.19 96 LEU A C 1
ATOM 691 O O . LEU A 1 96 ? 4.334 6.073 6.038 1.00 72.19 96 LEU A O 1
ATOM 695 N N . PRO A 1 97 ? 3.647 6.047 8.187 1.00 68.00 97 PRO A N 1
ATOM 696 C CA . PRO A 1 97 ? 4.950 6.432 8.717 1.00 68.00 97 PRO A CA 1
ATOM 697 C C . PRO A 1 97 ? 5.996 5.365 8.374 1.00 68.00 97 PRO A C 1
ATOM 699 O O . PRO A 1 97 ? 5.697 4.170 8.373 1.00 68.00 97 PRO A O 1
ATOM 702 N N . LEU A 1 98 ? 7.220 5.795 8.052 1.00 59.50 98 LEU A N 1
ATOM 703 C CA . LEU A 1 98 ? 8.316 4.884 7.699 1.00 59.50 98 LEU A CA 1
ATOM 704 C C . LEU A 1 98 ? 8.761 4.026 8.896 1.00 59.50 98 LEU A C 1
ATOM 706 O O . LEU A 1 98 ? 9.110 2.865 8.721 1.00 59.50 98 LEU A O 1
ATOM 710 N N . ASN A 1 99 ? 8.666 4.574 10.110 1.00 57.53 99 ASN A N 1
ATOM 711 C CA . ASN A 1 99 ? 8.877 3.847 11.356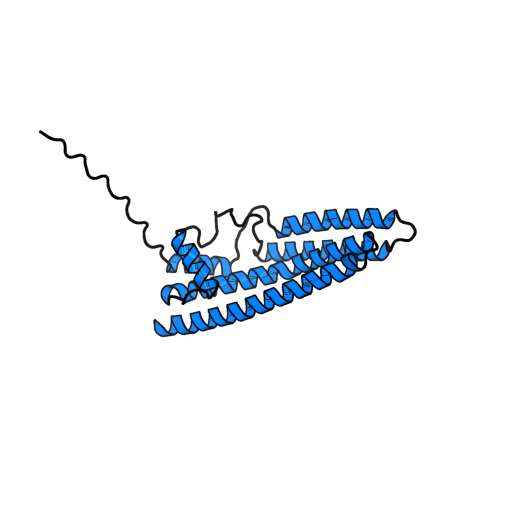 1.00 57.53 99 ASN A CA 1
ATOM 712 C C . ASN A 1 99 ? 7.562 3.733 12.128 1.00 57.53 99 ASN A C 1
ATOM 714 O O . ASN A 1 99 ? 7.005 4.732 12.576 1.00 57.53 99 ASN A O 1
ATOM 718 N N . VAL A 1 100 ? 7.124 2.498 12.382 1.00 51.94 100 VAL A N 1
ATOM 719 C CA . VAL A 1 100 ? 5.984 2.188 13.270 1.00 51.94 100 VAL A CA 1
ATOM 720 C C . VAL A 1 100 ? 6.260 2.643 14.719 1.00 51.94 100 VAL A C 1
ATOM 722 O O . VAL A 1 100 ? 5.346 2.759 15.527 1.00 51.94 100 VAL A O 1
ATOM 725 N N . TRP A 1 101 ? 7.526 2.928 15.048 1.00 35.97 101 TRP A N 1
ATOM 726 C CA . TRP A 1 101 ? 8.005 3.314 16.379 1.00 35.97 101 TRP A CA 1
ATOM 727 C C . TRP A 1 101 ? 8.029 4.824 16.658 1.00 35.97 101 TRP A C 1
ATOM 729 O O . TRP A 1 101 ? 8.250 5.210 17.810 1.00 35.97 101 TRP A O 1
ATOM 739 N N . SER A 1 102 ? 7.764 5.700 15.675 1.00 41.88 102 SER A N 1
ATOM 740 C CA . SER A 1 102 ? 7.545 7.123 15.983 1.00 41.88 102 SER A CA 1
ATOM 741 C C . SER A 1 102 ? 6.154 7.276 16.606 1.00 41.88 102 SER A C 1
ATOM 743 O O . SER A 1 102 ? 5.154 7.528 15.938 1.00 41.88 102 SER A O 1
ATOM 745 N N . THR A 1 103 ? 6.111 7.024 17.911 1.00 43.94 103 THR A N 1
ATOM 746 C CA . THR A 1 103 ? 4.920 6.877 18.761 1.00 43.94 103 THR A CA 1
ATOM 747 C C . THR A 1 103 ? 4.242 8.226 19.056 1.00 43.94 103 THR A C 1
ATOM 749 O O . THR A 1 103 ? 3.236 8.287 19.754 1.00 43.94 103 THR A O 1
ATOM 752 N N . THR A 1 104 ? 4.750 9.325 18.506 1.00 36.09 104 THR A N 1
ATOM 753 C CA . THR A 1 104 ? 4.188 10.669 18.634 1.00 36.09 104 THR A CA 1
ATOM 754 C C . THR A 1 104 ? 3.063 10.866 17.617 1.00 36.09 104 THR A C 1
ATOM 756 O O . THR A 1 104 ? 3.292 11.191 16.456 1.00 36.09 104 THR A O 1
ATOM 759 N N . GLY A 1 105 ? 1.821 10.631 18.053 1.00 48.09 105 GLY A N 1
ATOM 760 C CA . GLY A 1 105 ? 0.610 10.902 17.265 1.00 48.09 105 GLY A CA 1
ATOM 761 C C . GLY A 1 105 ? -0.206 9.674 16.859 1.00 48.09 105 GLY A C 1
ATOM 762 O O . GLY A 1 105 ? -1.190 9.815 16.131 1.00 48.09 105 GLY A O 1
ATOM 763 N N . THR A 1 106 ? 0.156 8.473 17.326 1.00 58.09 106 THR A N 1
ATOM 764 C CA . THR A 1 106 ? -0.782 7.341 17.268 1.00 58.09 106 THR A CA 1
ATOM 765 C C . THR A 1 106 ? -1.914 7.595 18.265 1.00 58.09 106 THR A C 1
ATOM 767 O O . THR A 1 106 ? -1.638 7.978 19.400 1.00 58.09 106 THR A O 1
ATOM 770 N N . PRO A 1 107 ? -3.187 7.397 17.891 1.00 58.25 107 PRO A N 1
ATOM 771 C CA . PRO A 1 107 ? -4.319 7.705 18.771 1.00 58.25 107 PRO A CA 1
ATOM 772 C C . PRO A 1 107 ? -4.356 6.847 20.053 1.00 58.25 107 PRO A C 1
ATOM 774 O O . PRO A 1 107 ? -5.152 7.107 20.945 1.00 58.25 107 PRO A O 1
ATOM 777 N N . THR A 1 108 ? -3.464 5.858 20.164 1.00 63.72 108 THR A N 1
ATOM 778 C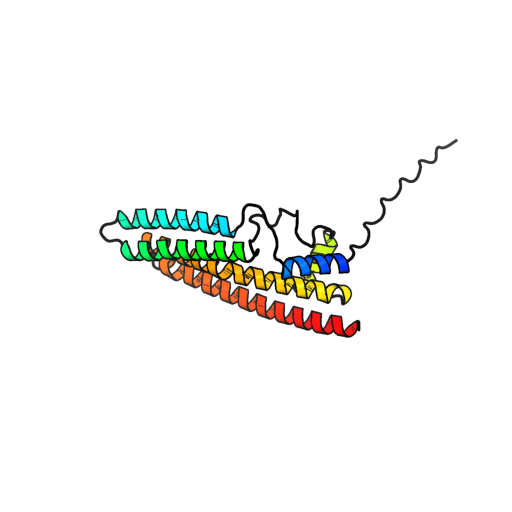 CA . THR A 1 108 ? -3.240 4.989 21.329 1.00 63.72 108 THR A CA 1
ATOM 779 C C . THR A 1 108 ? -1.987 5.352 22.129 1.00 63.72 108 THR A C 1
ATOM 781 O O . THR A 1 108 ? -1.547 4.547 22.949 1.00 63.72 108 THR A O 1
ATOM 784 N N . ALA A 1 109 ? -1.367 6.510 21.877 1.00 63.12 109 ALA A N 1
ATOM 785 C CA . ALA A 1 109 ? -0.150 6.937 22.569 1.00 63.12 109 ALA A CA 1
ATOM 786 C C . ALA A 1 109 ? -0.330 6.985 24.100 1.00 63.12 109 ALA A C 1
ATOM 788 O O . ALA A 1 109 ? 0.596 6.637 24.827 1.00 63.12 109 ALA A O 1
ATOM 789 N N . ASP A 1 110 ? -1.540 7.287 24.569 1.00 67.31 110 ASP A N 1
ATOM 790 C CA . ASP A 1 110 ? -1.854 7.394 26.000 1.00 67.31 110 ASP A CA 1
ATOM 791 C C . ASP A 1 110 ? -2.184 6.043 26.655 1.00 67.31 110 ASP A C 1
ATOM 793 O O . ASP A 1 110 ? -2.231 5.946 27.876 1.00 67.31 110 ASP A O 1
ATOM 797 N N . LEU A 1 111 ? -2.391 4.983 25.861 1.00 68.25 111 LEU A N 1
ATOM 798 C CA . LEU A 1 111 ? -2.624 3.640 26.392 1.00 68.25 111 LEU A CA 1
ATOM 799 C C . LEU A 1 111 ? -1.319 3.032 26.902 1.00 68.25 111 LEU A C 1
ATOM 801 O O . LEU A 1 111 ? -0.301 3.041 26.192 1.00 68.25 111 LEU A O 1
ATOM 805 N N . GLY A 1 112 ? -1.381 2.408 28.076 1.00 75.94 112 GLY A N 1
ATOM 806 C CA . GLY A 1 112 ? -0.286 1.620 28.625 1.00 75.94 112 GLY A CA 1
ATOM 807 C C . GLY A 1 112 ? 0.062 0.403 27.748 1.00 75.94 112 GLY A C 1
ATOM 808 O O . GLY A 1 112 ? -0.733 -0.047 26.918 1.00 75.94 112 GLY A O 1
ATOM 809 N N . PRO A 1 113 ? 1.250 -0.203 27.918 1.00 76.31 113 PRO A N 1
ATOM 810 C CA . PRO A 1 113 ? 1.693 -1.334 27.095 1.00 76.31 113 PRO A CA 1
ATOM 811 C C . PRO A 1 113 ? 0.772 -2.565 27.195 1.00 76.31 113 PRO A C 1
ATOM 813 O O . PRO A 1 113 ? 0.594 -3.287 26.211 1.00 76.31 113 PRO A O 1
ATOM 816 N N . VAL A 1 114 ? 0.156 -2.795 28.359 1.00 80.62 114 VAL A N 1
ATOM 817 C CA . VAL A 1 114 ? -0.795 -3.900 28.588 1.00 80.62 114 VAL A CA 1
ATOM 818 C C . VAL A 1 114 ? -2.109 -3.657 27.844 1.00 80.62 114 VAL A C 1
ATOM 820 O O . VAL A 1 114 ? -2.606 -4.543 27.149 1.00 80.62 114 VAL A O 1
ATOM 823 N N . GLU A 1 115 ? -2.625 -2.434 27.920 1.00 78.81 115 GLU A N 1
ATOM 824 C CA . GLU A 1 115 ? -3.847 -1.983 27.249 1.00 78.81 115 GLU A CA 1
ATOM 825 C C . GLU A 1 115 ? -3.704 -2.046 25.727 1.00 78.81 115 GLU A C 1
ATOM 827 O O . GLU A 1 115 ? -4.559 -2.611 25.045 1.00 78.81 115 GLU A O 1
ATOM 832 N N . ARG A 1 116 ? -2.569 -1.582 25.187 1.00 78.50 116 ARG A N 1
ATOM 833 C CA . ARG A 1 116 ? -2.248 -1.712 23.756 1.00 78.50 116 ARG A CA 1
ATOM 834 C C . ARG A 1 116 ? -2.183 -3.168 23.311 1.00 78.50 116 ARG A C 1
ATOM 836 O O . ARG A 1 116 ? -2.671 -3.502 22.233 1.00 78.50 116 ARG A O 1
ATOM 843 N N . ARG A 1 117 ? -1.580 -4.048 24.119 1.00 81.00 117 ARG A N 1
ATOM 844 C CA . ARG A 1 117 ? -1.496 -5.481 23.806 1.00 81.00 117 ARG A CA 1
ATOM 845 C C . ARG A 1 117 ? -2.881 -6.125 23.808 1.00 81.00 117 ARG A C 1
ATOM 847 O O . ARG A 1 117 ? -3.171 -6.890 22.891 1.00 81.00 117 ARG A O 1
ATOM 854 N N . SER A 1 118 ? -3.721 -5.803 24.789 1.00 83.19 118 SER A N 1
ATOM 855 C CA . SER A 1 118 ? -5.103 -6.290 24.869 1.00 83.19 118 SER A CA 1
ATOM 856 C C . SER A 1 118 ? -5.935 -5.801 23.681 1.00 83.19 118 SER A C 1
ATOM 858 O O . SER A 1 118 ? -6.517 -6.615 22.967 1.00 83.19 118 SER A O 1
ATOM 860 N N . LEU A 1 119 ? -5.889 -4.501 23.375 1.00 80.62 119 LEU A N 1
ATOM 861 C CA . LEU A 1 119 ? -6.560 -3.924 22.210 1.00 80.62 119 LEU A CA 1
ATOM 862 C C . LEU A 1 119 ? -6.100 -4.588 20.908 1.00 80.62 119 LEU A C 1
ATOM 864 O O . LEU A 1 119 ? -6.924 -4.974 20.083 1.00 80.62 119 LEU A O 1
ATOM 868 N N . ASN A 1 120 ? -4.790 -4.784 20.738 1.00 82.50 120 ASN A N 1
ATOM 869 C CA . ASN A 1 120 ? -4.262 -5.461 19.561 1.00 82.50 120 ASN A CA 1
ATOM 870 C C . ASN A 1 120 ? -4.768 -6.906 19.483 1.00 82.50 120 ASN A C 1
ATOM 872 O O . ASN A 1 120 ? -5.180 -7.336 18.416 1.00 82.50 120 ASN A O 1
ATOM 876 N N . ARG A 1 121 ? -4.814 -7.657 20.592 1.00 83.38 121 ARG A N 1
ATOM 877 C CA . ARG A 1 121 ? -5.376 -9.020 20.604 1.00 83.38 121 ARG A CA 1
ATOM 878 C C . ARG A 1 121 ? -6.862 -9.043 20.225 1.00 83.38 121 ARG A C 1
ATOM 880 O O . ARG A 1 121 ? -7.244 -9.925 19.457 1.00 83.38 121 ARG A O 1
ATOM 887 N N . GLN A 1 122 ? -7.659 -8.071 20.671 1.00 84.31 122 GLN A N 1
ATOM 888 C CA . GLN A 1 122 ? -9.077 -7.941 20.299 1.00 84.31 122 GLN A CA 1
ATOM 889 C C . GLN A 1 122 ? -9.259 -7.575 18.815 1.00 84.31 122 GLN A C 1
ATOM 891 O O . GLN A 1 122 ? -10.009 -8.246 18.111 1.00 84.31 122 GLN A O 1
ATOM 896 N N . VAL A 1 123 ? -8.511 -6.595 18.292 1.00 82.94 123 VAL A N 1
ATOM 897 C CA . VAL A 1 123 ? -8.500 -6.244 16.850 1.00 82.94 123 VAL A CA 1
ATOM 898 C C . VAL A 1 123 ? -8.041 -7.431 15.998 1.00 82.94 123 VAL A C 1
ATOM 900 O O . VAL A 1 123 ? -8.525 -7.666 14.894 1.00 82.94 123 VAL A O 1
ATOM 903 N N . MET A 1 124 ? -7.122 -8.225 16.538 1.00 83.00 124 MET A N 1
ATOM 904 C CA . MET A 1 124 ? -6.625 -9.457 15.946 1.00 83.00 124 MET A CA 1
ATOM 905 C C . MET A 1 124 ? -7.615 -10.634 16.104 1.00 83.00 124 MET A C 1
ATOM 907 O O . MET A 1 124 ? -7.317 -11.736 15.638 1.00 83.00 124 MET A O 1
ATOM 911 N N . GLY A 1 125 ? -8.772 -10.453 16.743 1.00 82.31 125 GLY A N 1
ATOM 912 C CA . GLY A 1 125 ? -9.752 -11.520 16.976 1.00 82.31 125 GLY A CA 1
ATOM 913 C C . GLY A 1 125 ? -9.212 -12.692 17.800 1.00 82.31 125 GLY A C 1
ATOM 914 O O . GLY A 1 125 ? -9.704 -13.807 17.667 1.00 82.31 125 GLY A O 1
ATOM 915 N N . ARG A 1 126 ? -8.152 -12.466 18.588 1.00 86.12 126 ARG A N 1
ATOM 916 C CA . ARG A 1 126 ? -7.556 -13.466 19.490 1.00 86.12 126 ARG A CA 1
ATOM 917 C C . ARG A 1 126 ? -8.209 -13.462 20.868 1.00 86.12 126 ARG A C 1
ATOM 919 O O . ARG A 1 126 ? -8.195 -14.493 21.526 1.00 86.12 126 ARG A O 1
ATOM 926 N N . ASP A 1 127 ? -8.766 -12.322 21.267 1.00 86.94 127 ASP A N 1
ATOM 927 C CA . ASP A 1 127 ? -9.462 -12.142 22.539 1.00 86.94 127 ASP A CA 1
ATOM 928 C C . ASP A 1 127 ? -10.913 -11.709 22.284 1.00 86.94 127 ASP A C 1
ATOM 930 O O . ASP A 1 127 ? -11.179 -11.043 21.274 1.00 86.94 127 ASP A O 1
ATOM 934 N N . PRO A 1 128 ? -11.849 -12.061 23.184 1.00 85.38 128 PRO A N 1
ATOM 935 C CA . PRO A 1 128 ? -13.215 -11.562 23.122 1.00 85.38 128 PRO A CA 1
ATOM 936 C C . PRO A 1 128 ? -13.240 -10.035 23.238 1.00 85.38 128 PRO A C 1
ATOM 938 O O . PRO A 1 128 ? -12.420 -9.426 23.927 1.00 85.38 128 PRO A O 1
ATOM 941 N N . ILE A 1 129 ? -14.190 -9.419 22.539 1.00 85.00 129 ILE A N 1
ATOM 942 C CA . ILE A 1 129 ? -14.332 -7.964 22.487 1.00 85.00 129 ILE A CA 1
ATOM 943 C C . ILE A 1 129 ? -15.138 -7.514 23.700 1.00 85.00 129 ILE A C 1
ATOM 945 O O . ILE A 1 129 ? -16.281 -7.932 23.885 1.00 85.00 129 ILE A O 1
ATOM 949 N N . GLU A 1 130 ? -14.532 -6.655 24.514 1.00 84.06 130 GLU A N 1
ATOM 950 C CA . GLU A 1 130 ? -15.219 -6.002 25.627 1.00 84.06 130 GLU A CA 1
ATOM 951 C C . GLU A 1 130 ? -16.212 -4.960 25.077 1.00 84.06 130 GLU A C 1
ATOM 953 O O . GLU A 1 130 ? -15.846 -4.222 24.155 1.00 84.06 130 GLU A O 1
ATOM 958 N N . PRO A 1 131 ? -17.445 -4.855 25.615 1.00 80.06 131 PRO A N 1
ATOM 959 C CA . PRO A 1 131 ? -18.456 -3.933 25.089 1.00 80.06 131 PRO A CA 1
ATOM 960 C C . PRO A 1 131 ? -17.985 -2.476 25.050 1.00 80.06 131 PRO A C 1
ATOM 962 O O . PRO A 1 131 ? -18.168 -1.796 24.045 1.00 80.06 131 PRO A O 1
ATOM 965 N N . GLU A 1 132 ? -17.270 -2.038 26.089 1.00 78.56 132 GLU A N 1
ATOM 966 C CA . GLU A 1 132 ? -16.688 -0.691 26.201 1.00 78.56 132 GLU A CA 1
ATOM 967 C C . GLU A 1 132 ? -15.655 -0.382 25.099 1.00 78.56 132 GLU A C 1
ATOM 969 O O . GLU A 1 132 ? -15.382 0.778 24.797 1.00 78.56 132 GLU A O 1
ATOM 974 N N . ARG A 1 133 ? -15.078 -1.414 24.468 1.00 79.31 133 ARG A N 1
ATOM 975 C CA . ARG A 1 133 ? -14.035 -1.292 23.435 1.00 79.31 133 ARG A CA 1
ATOM 976 C C . ARG A 1 133 ? -14.546 -1.587 22.026 1.00 79.31 133 ARG A C 1
ATOM 978 O O . ARG A 1 133 ? -13.781 -1.457 21.068 1.00 79.31 133 ARG A O 1
ATOM 985 N N . ALA A 1 134 ? -15.816 -1.963 21.869 1.00 81.31 134 ALA A N 1
ATOM 986 C CA . ALA A 1 134 ? -16.383 -2.371 20.586 1.00 81.31 134 ALA A CA 1
ATOM 987 C C . ALA A 1 134 ? -16.272 -1.268 19.516 1.00 81.31 134 ALA A C 1
ATOM 989 O O . ALA A 1 134 ? -15.819 -1.532 18.398 1.00 81.31 134 ALA A O 1
ATOM 990 N N . ASP A 1 135 ? -16.601 -0.023 19.867 1.00 79.62 135 ASP A N 1
ATOM 991 C CA . ASP A 1 135 ? -16.513 1.122 18.951 1.00 79.62 135 ASP A CA 1
ATOM 992 C C . ASP A 1 135 ? -15.070 1.448 18.559 1.00 79.62 135 ASP A C 1
ATOM 994 O O . ASP A 1 135 ? -14.780 1.746 17.397 1.00 79.62 135 ASP A O 1
ATOM 998 N N . LEU A 1 136 ? -14.142 1.318 19.510 1.00 78.81 136 LEU A N 1
ATOM 999 C CA . LEU A 1 136 ? -12.717 1.514 19.272 1.00 78.81 136 LEU A CA 1
ATOM 1000 C C . LEU A 1 136 ? -12.175 0.475 18.279 1.00 78.81 136 LEU A C 1
ATOM 1002 O O . LEU A 1 136 ? -11.482 0.833 17.325 1.00 78.81 136 LEU A O 1
ATOM 1006 N N . VAL A 1 137 ? -12.533 -0.801 18.458 1.00 82.38 137 VAL A N 1
ATOM 1007 C CA . VAL A 1 137 ? -12.145 -1.893 17.550 1.00 82.38 137 VAL A CA 1
ATOM 1008 C C . VAL A 1 137 ? -12.694 -1.659 16.137 1.00 82.38 137 VAL A C 1
ATOM 1010 O O . VAL A 1 137 ? -11.948 -1.802 15.163 1.00 82.38 137 VAL A O 1
ATOM 1013 N N . ARG A 1 138 ? -13.959 -1.233 15.997 1.00 82.69 138 ARG A N 1
ATOM 1014 C CA . ARG A 1 138 ? -14.552 -0.894 14.686 1.00 82.69 138 ARG A CA 1
ATOM 1015 C C . ARG A 1 138 ? -13.815 0.254 13.998 1.00 82.69 138 ARG A C 1
ATOM 1017 O O . ARG A 1 138 ? -13.515 0.166 12.801 1.00 82.69 138 ARG A O 1
ATOM 1024 N N . ALA A 1 139 ? -13.497 1.312 14.740 1.00 76.88 139 ALA A N 1
ATOM 1025 C CA . ALA A 1 139 ? -12.771 2.459 14.205 1.00 76.88 139 ALA A CA 1
ATOM 1026 C C . ALA A 1 139 ? -11.357 2.057 13.740 1.00 76.88 139 ALA A C 1
ATOM 1028 O O . ALA A 1 139 ? -10.943 2.414 12.637 1.00 76.88 139 ALA A O 1
ATOM 1029 N N . PHE A 1 140 ? -10.662 1.207 14.504 1.00 79.06 140 PHE A N 1
ATOM 1030 C CA . PHE A 1 140 ? -9.354 0.665 14.121 1.00 79.06 140 PHE A CA 1
ATOM 1031 C C . PHE A 1 140 ? -9.387 -0.181 12.848 1.00 79.06 140 PHE A C 1
ATOM 1033 O O . PHE A 1 140 ? -8.532 -0.014 11.975 1.00 79.06 140 PHE A O 1
ATOM 1040 N N . ILE A 1 141 ? -10.369 -1.073 12.709 1.00 81.44 141 ILE A N 1
ATOM 1041 C CA . ILE A 1 141 ? -10.522 -1.889 11.495 1.00 81.44 141 ILE A CA 1
ATOM 1042 C C . ILE A 1 141 ? -10.805 -0.995 10.284 1.00 81.44 141 ILE A C 1
ATOM 1044 O O . ILE A 1 141 ? -10.235 -1.202 9.211 1.00 81.44 141 ILE A O 1
ATOM 1048 N N . THR A 1 142 ? -11.629 0.037 10.458 1.00 82.06 142 THR A N 1
ATOM 1049 C CA . THR A 1 142 ? -11.939 1.008 9.399 1.00 82.06 142 THR A CA 1
ATOM 1050 C C . THR A 1 142 ? -10.693 1.782 8.970 1.00 82.06 142 THR A C 1
ATOM 1052 O O . THR A 1 142 ? -10.406 1.879 7.772 1.00 82.06 142 THR A O 1
ATOM 1055 N N . LEU A 1 143 ? -9.900 2.257 9.935 1.00 76.94 143 LEU A N 1
ATOM 1056 C CA . LEU A 1 143 ? -8.621 2.916 9.681 1.00 76.94 143 LEU A CA 1
ATOM 1057 C C . LEU A 1 143 ? -7.648 1.988 8.936 1.00 76.94 143 LEU A C 1
ATOM 1059 O O . LEU A 1 143 ? -7.066 2.395 7.928 1.00 76.94 143 LEU A O 1
ATOM 1063 N N . LYS A 1 144 ? -7.531 0.722 9.364 1.00 79.06 144 LYS A N 1
ATOM 1064 C CA . LYS A 1 144 ? -6.691 -0.292 8.704 1.00 79.06 144 LYS A CA 1
ATOM 1065 C C . LYS A 1 144 ? -7.122 -0.523 7.254 1.00 79.06 144 LYS A C 1
ATOM 1067 O O . LYS A 1 144 ? -6.290 -0.495 6.352 1.00 79.06 144 LYS A O 1
ATOM 1072 N N . ARG A 1 145 ? -8.424 -0.686 6.999 1.00 82.50 145 ARG A N 1
ATOM 1073 C CA . ARG A 1 145 ? -8.968 -0.863 5.640 1.00 82.50 145 ARG A CA 1
ATOM 1074 C C . ARG A 1 145 ? -8.678 0.339 4.745 1.00 82.50 145 ARG A C 1
ATOM 1076 O O . ARG A 1 145 ? -8.311 0.161 3.583 1.00 82.50 145 ARG A O 1
ATOM 1083 N N . ARG A 1 146 ? -8.814 1.557 5.276 1.00 77.94 146 ARG A N 1
ATOM 1084 C CA . ARG A 1 146 ? -8.510 2.797 4.546 1.00 77.94 146 ARG A CA 1
ATOM 1085 C C . ARG A 1 146 ? -7.021 2.886 4.199 1.00 77.94 146 ARG A C 1
ATOM 1087 O O . ARG A 1 146 ? -6.691 3.199 3.056 1.00 77.94 146 ARG A O 1
ATOM 1094 N N . ALA A 1 147 ? -6.142 2.545 5.141 1.00 74.69 147 ALA A N 1
ATOM 1095 C CA . ALA A 1 147 ? -4.699 2.491 4.920 1.00 74.69 147 ALA A CA 1
ATOM 1096 C C . ALA A 1 147 ? -4.302 1.424 3.881 1.00 74.69 147 ALA A C 1
ATOM 1098 O O . ALA A 1 147 ? -3.571 1.736 2.942 1.00 74.69 147 ALA A O 1
ATOM 1099 N N . ASN A 1 148 ? -4.852 0.206 3.971 1.00 79.44 148 ASN A N 1
ATOM 1100 C CA . ASN A 1 148 ? -4.595 -0.868 3.002 1.00 79.44 148 ASN A CA 1
ATOM 1101 C C . ASN A 1 148 ? -5.019 -0.462 1.582 1.00 79.44 148 ASN A C 1
ATOM 1103 O O . ASN A 1 148 ? -4.265 -0.661 0.632 1.00 79.44 148 ASN A O 1
ATOM 1107 N N . ARG A 1 149 ? -6.185 0.183 1.424 1.00 81.50 149 ARG A N 1
ATOM 1108 C CA . ARG A 1 149 ? -6.626 0.712 0.119 1.00 81.50 149 ARG A CA 1
ATOM 1109 C C . ARG A 1 149 ? -5.679 1.776 -0.434 1.00 81.50 149 ARG A C 1
ATOM 1111 O O . ARG A 1 149 ? -5.433 1.796 -1.636 1.00 81.50 149 ARG A O 1
ATOM 1118 N N . ALA A 1 150 ? -5.141 2.644 0.422 1.00 77.25 150 ALA A N 1
ATOM 1119 C CA . ALA A 1 150 ? -4.162 3.651 0.015 1.00 77.25 150 ALA A CA 1
ATOM 1120 C C . ALA A 1 150 ? -2.807 3.037 -0.389 1.00 77.25 150 ALA A C 1
ATOM 1122 O O . ALA A 1 150 ? -2.077 3.641 -1.174 1.00 77.25 150 ALA A O 1
ATOM 1123 N N . ALA A 1 151 ? -2.479 1.840 0.107 1.00 77.88 151 ALA A N 1
ATOM 1124 C CA . ALA A 1 151 ? -1.250 1.122 -0.224 1.00 77.88 151 ALA A CA 1
ATOM 1125 C C . ALA A 1 151 ? -1.315 0.333 -1.547 1.00 77.88 151 ALA A C 1
ATOM 1127 O O . ALA A 1 151 ? -0.263 0.015 -2.096 1.00 77.88 151 ALA A O 1
ATOM 1128 N N . LEU A 1 152 ? -2.506 0.068 -2.103 1.00 84.31 152 LEU A N 1
ATOM 1129 C CA . LEU A 1 152 ? -2.666 -0.734 -3.329 1.00 84.31 152 LEU A CA 1
ATOM 1130 C C . LEU A 1 152 ? -1.878 -0.183 -4.523 1.00 84.31 152 LEU A C 1
ATOM 1132 O O . LEU A 1 152 ? -1.205 -0.936 -5.221 1.00 84.31 152 LEU A O 1
ATOM 1136 N N . LEU A 1 153 ? -1.948 1.130 -4.754 1.00 84.06 153 LEU A N 1
ATOM 1137 C CA . LEU A 1 153 ? -1.300 1.753 -5.909 1.00 84.06 153 LEU A CA 1
ATOM 1138 C C . LEU A 1 153 ? 0.236 1.800 -5.760 1.00 84.06 153 LEU A C 1
ATOM 1140 O O . LEU A 1 153 ? 0.919 1.371 -6.686 1.00 84.06 153 LEU A O 1
ATOM 1144 N N . PRO A 1 154 ? 0.804 2.196 -4.600 1.00 82.19 154 PRO A N 1
ATOM 1145 C CA . PRO A 1 154 ? 2.231 2.010 -4.324 1.00 82.19 154 PRO A CA 1
ATOM 1146 C C . PRO A 1 154 ? 2.717 0.562 -4.496 1.00 82.19 154 PRO A C 1
ATOM 1148 O O . PRO A 1 154 ? 3.762 0.336 -5.102 1.00 82.19 154 PRO A O 1
ATOM 1151 N N . VAL A 1 155 ? 1.947 -0.423 -4.019 1.00 86.12 155 VAL A N 1
ATOM 1152 C CA . VAL A 1 155 ? 2.264 -1.851 -4.188 1.00 86.12 155 VAL A CA 1
ATOM 1153 C C . VAL A 1 155 ? 2.284 -2.242 -5.666 1.00 86.12 155 VAL A C 1
ATOM 1155 O O . VAL A 1 155 ? 3.212 -2.920 -6.096 1.00 86.12 155 VAL A O 1
ATOM 1158 N N . ALA A 1 156 ? 1.315 -1.785 -6.463 1.00 88.69 156 ALA A N 1
ATOM 1159 C CA . ALA A 1 156 ? 1.304 -2.027 -7.905 1.00 88.69 156 ALA A CA 1
ATOM 1160 C C . ALA A 1 156 ? 2.543 -1.433 -8.599 1.00 88.69 156 ALA A C 1
ATOM 1162 O O . ALA A 1 156 ? 3.163 -2.103 -9.424 1.00 88.69 156 ALA A O 1
ATOM 1163 N N . GLY A 1 157 ? 2.953 -0.218 -8.214 1.00 86.06 157 GLY A N 1
ATOM 1164 C CA . GLY A 1 157 ? 4.200 0.391 -8.687 1.00 86.06 157 GLY A CA 1
ATOM 1165 C C . GLY A 1 157 ? 5.426 -0.465 -8.353 1.00 86.06 157 GLY A C 1
ATOM 1166 O O . GLY A 1 157 ? 6.287 -0.671 -9.205 1.00 86.06 157 GLY A O 1
ATOM 1167 N N . MET A 1 158 ? 5.465 -1.054 -7.156 1.00 89.75 158 MET A N 1
ATOM 1168 C CA . MET A 1 158 ? 6.544 -1.956 -6.751 1.00 89.75 158 MET A CA 1
ATOM 1169 C C . MET A 1 158 ? 6.546 -3.286 -7.522 1.00 89.75 158 MET A C 1
ATOM 117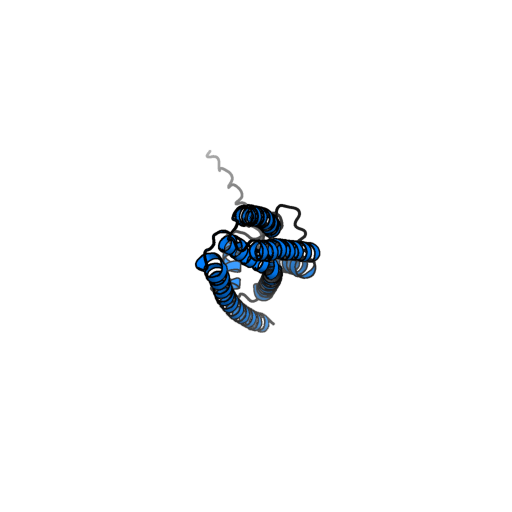1 O O . MET A 1 158 ? 7.613 -3.773 -7.884 1.00 89.75 158 MET A O 1
ATOM 1175 N N . LEU A 1 159 ? 5.381 -3.862 -7.828 1.00 92.44 159 LEU A N 1
ATOM 1176 C CA . LEU A 1 159 ? 5.293 -5.055 -8.681 1.00 92.44 159 LEU A CA 1
ATOM 1177 C C . LEU A 1 159 ? 5.828 -4.776 -10.091 1.00 92.44 159 LEU A C 1
ATOM 1179 O O . LEU A 1 159 ? 6.598 -5.574 -10.624 1.00 92.44 159 LEU A O 1
ATOM 1183 N N . LEU A 1 160 ? 5.476 -3.619 -10.660 1.00 92.31 160 LEU A N 1
ATOM 1184 C CA . LEU A 1 160 ? 6.013 -3.177 -11.947 1.00 92.31 160 LEU A CA 1
ATOM 1185 C C . LEU A 1 160 ? 7.526 -2.964 -11.877 1.00 92.31 160 LEU A C 1
ATOM 1187 O O . LEU A 1 160 ? 8.225 -3.400 -12.777 1.00 92.31 160 LEU A O 1
ATOM 1191 N N . MET A 1 161 ? 8.049 -2.377 -10.796 1.00 93.62 161 MET A N 1
ATOM 1192 C CA . MET A 1 161 ? 9.494 -2.216 -10.589 1.00 93.62 161 MET A CA 1
ATOM 1193 C C . MET A 1 161 ? 10.236 -3.562 -10.613 1.00 93.62 161 MET A C 1
ATOM 1195 O O . MET A 1 161 ? 11.285 -3.673 -11.246 1.00 93.62 161 MET A O 1
ATOM 1199 N N . ILE A 1 162 ? 9.697 -4.590 -9.948 1.00 91.69 162 ILE A N 1
ATOM 1200 C CA . ILE A 1 162 ? 10.275 -5.944 -9.964 1.00 91.69 162 ILE A CA 1
ATOM 1201 C C . ILE A 1 162 ? 10.250 -6.509 -11.390 1.00 91.69 162 ILE A C 1
ATOM 1203 O O . ILE A 1 162 ? 11.261 -7.039 -11.851 1.00 91.69 162 ILE A O 1
ATOM 1207 N N . ALA A 1 163 ? 9.134 -6.340 -12.106 1.00 92.50 163 ALA A N 1
ATOM 1208 C CA . ALA A 1 163 ? 9.020 -6.762 -13.499 1.00 92.50 163 ALA A CA 1
ATOM 1209 C C . ALA A 1 163 ? 10.050 -6.055 -14.399 1.00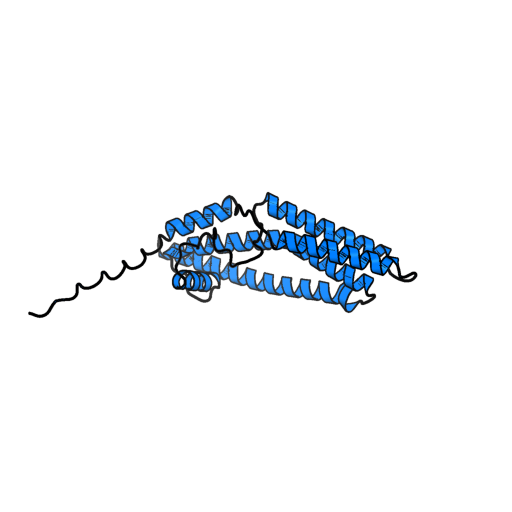 92.50 163 ALA A C 1
ATOM 1211 O O . ALA A 1 163 ? 10.704 -6.707 -15.214 1.00 92.50 163 ALA A O 1
ATOM 1212 N N . THR A 1 164 ? 10.254 -4.745 -14.215 1.00 91.75 164 THR A N 1
ATOM 1213 C CA . THR A 1 164 ? 11.271 -3.953 -14.923 1.00 91.75 164 THR A CA 1
ATOM 1214 C C . THR A 1 164 ? 12.671 -4.515 -14.694 1.00 91.75 164 THR A C 1
ATOM 1216 O O . THR A 1 164 ? 13.403 -4.742 -15.654 1.00 91.75 164 THR A O 1
ATOM 1219 N N . LEU A 1 165 ? 13.032 -4.790 -13.436 1.00 91.06 165 LEU A N 1
ATOM 1220 C CA . LEU A 1 165 ? 14.331 -5.370 -13.082 1.00 91.06 165 LEU A CA 1
ATOM 1221 C C . LEU A 1 165 ? 14.529 -6.750 -13.710 1.00 91.06 165 LEU A C 1
ATOM 1223 O O . LEU A 1 165 ? 15.585 -7.028 -14.270 1.00 91.06 165 LEU A O 1
ATOM 1227 N N . GLY A 1 166 ? 13.512 -7.609 -13.649 1.00 90.44 166 GLY A N 1
ATOM 1228 C CA . GLY A 1 166 ? 13.592 -8.940 -14.239 1.00 90.44 166 GLY A CA 1
ATOM 1229 C C . GLY A 1 166 ? 13.700 -8.923 -15.760 1.00 90.44 166 GLY A C 1
ATOM 1230 O O . GLY A 1 166 ? 14.438 -9.727 -16.326 1.00 90.44 166 GLY A O 1
ATOM 1231 N N . THR A 1 167 ? 13.016 -7.976 -16.409 1.00 89.50 167 THR A N 1
ATOM 1232 C CA . THR A 1 167 ? 13.084 -7.776 -17.864 1.00 89.50 167 THR A CA 1
ATOM 1233 C C . THR A 1 167 ? 14.472 -7.289 -18.278 1.00 89.50 167 THR A C 1
ATOM 1235 O O . THR A 1 167 ? 15.055 -7.849 -19.201 1.00 89.50 167 THR A O 1
ATOM 1238 N N . ALA A 1 168 ? 15.048 -6.332 -17.542 1.00 88.50 168 ALA A N 1
ATOM 1239 C CA . ALA A 1 168 ? 16.423 -5.875 -17.756 1.00 88.50 168 ALA A CA 1
ATOM 1240 C C . ALA A 1 168 ? 17.464 -6.980 -17.519 1.00 88.50 168 ALA A C 1
ATOM 1242 O O . ALA A 1 168 ? 18.461 -7.047 -18.223 1.00 88.50 168 ALA A O 1
ATOM 1243 N N . ALA A 1 169 ? 17.221 -7.869 -16.553 1.00 87.88 169 ALA A N 1
ATOM 1244 C CA . ALA A 1 169 ? 18.085 -9.012 -16.273 1.00 87.88 169 ALA A CA 1
ATOM 1245 C C . ALA A 1 169 ? 17.888 -10.195 -17.244 1.00 87.88 169 ALA A C 1
ATOM 1247 O O . ALA A 1 169 ? 18.564 -11.210 -17.096 1.00 87.88 169 ALA A O 1
ATOM 1248 N N . GLY A 1 170 ? 16.928 -10.126 -18.175 1.00 86.62 170 GLY A N 1
ATOM 1249 C CA . GLY A 1 170 ? 16.611 -11.229 -19.091 1.00 86.62 170 GLY A CA 1
ATOM 1250 C C . GLY A 1 170 ? 16.030 -12.474 -18.406 1.00 86.62 170 GLY A C 1
ATOM 1251 O O . GLY A 1 170 ? 16.085 -13.572 -18.956 1.00 86.62 170 GLY A O 1
ATOM 1252 N N . THR A 1 171 ? 15.470 -12.341 -17.197 1.00 89.00 171 THR A N 1
ATOM 1253 C CA . THR A 1 171 ? 14.991 -13.480 -16.397 1.00 89.00 171 THR A CA 1
ATOM 1254 C C . THR A 1 171 ? 13.470 -13.486 -16.274 1.00 89.00 171 THR A C 1
ATOM 1256 O O . THR A 1 171 ? 12.876 -12.685 -15.554 1.00 89.00 171 THR A O 1
ATOM 1259 N N . LEU A 1 172 ? 12.812 -14.466 -16.906 1.00 88.50 172 LEU A N 1
ATOM 1260 C CA . LEU A 1 172 ? 11.352 -14.644 -16.810 1.00 88.50 172 LEU A CA 1
ATOM 1261 C C . LEU A 1 172 ? 10.870 -14.833 -15.364 1.00 88.50 172 LEU A C 1
ATOM 1263 O O . LEU A 1 172 ? 9.791 -14.361 -14.996 1.00 88.50 172 LEU A O 1
ATOM 1267 N N . LEU A 1 173 ? 11.683 -15.488 -14.529 1.00 90.94 173 LEU A N 1
ATOM 1268 C CA . LEU A 1 173 ? 11.365 -15.691 -13.119 1.00 90.94 173 LEU A CA 1
ATOM 1269 C C . LEU A 1 173 ? 11.218 -14.361 -12.374 1.00 90.94 173 LEU A C 1
ATOM 1271 O O . LEU A 1 173 ? 10.298 -14.235 -11.579 1.00 90.94 173 LEU A O 1
ATOM 1275 N N . LEU A 1 174 ? 12.070 -13.366 -12.627 1.00 89.12 174 LEU A N 1
ATOM 1276 C CA . LEU A 1 174 ? 11.951 -12.056 -11.982 1.00 89.12 174 LEU A CA 1
ATOM 1277 C C . LEU A 1 174 ? 10.981 -11.136 -12.733 1.00 89.12 174 LEU A C 1
ATOM 1279 O O . LEU A 1 174 ? 10.273 -10.365 -12.094 1.00 89.12 174 LEU A O 1
ATOM 1283 N N . ALA A 1 175 ? 10.908 -11.239 -14.064 1.00 89.62 175 ALA A N 1
ATOM 1284 C CA . ALA A 1 175 ? 10.046 -10.393 -14.889 1.00 89.62 175 ALA A CA 1
ATOM 1285 C C . ALA A 1 175 ? 8.555 -10.692 -14.667 1.00 89.62 175 ALA A C 1
ATOM 1287 O O . ALA A 1 175 ? 7.731 -9.782 -14.659 1.00 89.62 175 ALA A O 1
ATOM 1288 N N . VAL A 1 176 ? 8.211 -11.969 -14.467 1.00 92.81 176 VAL A N 1
ATOM 1289 C CA . VAL A 1 176 ? 6.822 -12.433 -14.332 1.00 92.81 176 VAL A CA 1
ATOM 1290 C C . VAL A 1 176 ? 6.618 -13.226 -13.047 1.00 92.81 176 VAL A C 1
ATOM 1292 O O . VAL A 1 176 ? 5.691 -12.942 -12.293 1.00 92.81 176 VAL A O 1
ATOM 1295 N N . GLY A 1 177 ? 7.487 -14.197 -12.757 1.00 93.75 177 GLY A N 1
ATOM 1296 C CA . GLY A 1 177 ? 7.302 -15.107 -11.622 1.00 93.75 177 GLY A CA 1
ATOM 1297 C C . GLY A 1 177 ? 7.230 -14.393 -10.268 1.00 93.75 177 GLY A C 1
ATOM 1298 O O . GLY A 1 177 ? 6.266 -14.571 -9.527 1.00 93.75 177 GLY A O 1
ATOM 1299 N N . ALA A 1 178 ? 8.208 -13.544 -9.959 1.00 91.75 178 ALA A N 1
ATOM 1300 C CA . ALA A 1 178 ? 8.288 -12.786 -8.717 1.00 91.75 178 ALA A CA 1
ATOM 1301 C C . ALA A 1 178 ? 7.105 -11.816 -8.523 1.00 91.75 178 ALA A C 1
ATOM 1303 O O . ALA A 1 178 ? 6.463 -11.897 -7.473 1.00 91.75 178 ALA A O 1
ATOM 1304 N N . PRO A 1 179 ? 6.744 -10.938 -9.484 1.00 92.31 179 PRO A N 1
ATOM 1305 C CA . PRO A 1 179 ? 5.606 -10.044 -9.301 1.00 92.31 179 PRO A CA 1
ATOM 1306 C C . PRO A 1 179 ? 4.278 -10.806 -9.204 1.00 92.31 179 PRO A C 1
ATOM 1308 O O . PRO A 1 179 ? 3.454 -10.459 -8.358 1.00 92.31 179 PRO A O 1
ATOM 1311 N N . VAL A 1 180 ? 4.077 -11.878 -9.982 1.00 94.56 180 VAL A N 1
ATOM 1312 C CA . VAL A 1 180 ? 2.878 -12.730 -9.865 1.00 94.56 180 VAL A CA 1
ATOM 1313 C C . VAL A 1 180 ? 2.820 -13.404 -8.496 1.00 94.56 180 VAL A C 1
ATOM 1315 O O . VAL A 1 180 ? 1.775 -13.379 -7.849 1.00 94.56 180 VAL A O 1
ATOM 1318 N N . PHE A 1 181 ? 3.933 -13.959 -8.017 1.00 94.25 181 PHE A N 1
ATOM 1319 C CA . PHE A 1 181 ? 4.002 -14.583 -6.699 1.00 94.25 181 PHE A CA 1
ATOM 1320 C C . PHE A 1 181 ? 3.660 -13.589 -5.585 1.00 94.25 181 PHE A C 1
ATOM 1322 O O . PHE A 1 181 ? 2.804 -13.880 -4.749 1.00 94.25 181 PHE A O 1
ATOM 1329 N N . VAL A 1 182 ? 4.265 -12.396 -5.596 1.00 92.69 182 VAL A N 1
ATOM 1330 C CA . VAL A 1 182 ? 3.974 -11.345 -4.610 1.00 92.69 182 VAL A CA 1
ATOM 1331 C C . VAL A 1 182 ? 2.510 -10.911 -4.705 1.00 92.69 182 VAL A C 1
ATOM 1333 O O . VAL A 1 182 ? 1.849 -10.784 -3.677 1.00 92.69 182 VAL A O 1
ATOM 1336 N N . PHE A 1 183 ? 1.967 -10.740 -5.912 1.00 92.56 183 PHE A N 1
ATOM 1337 C CA . PHE A 1 183 ? 0.560 -10.394 -6.115 1.00 92.56 183 PHE A CA 1
ATOM 1338 C C . PHE A 1 183 ? -0.393 -11.451 -5.537 1.00 92.56 183 PHE A C 1
ATOM 1340 O O . PHE A 1 183 ? -1.316 -11.111 -4.790 1.00 92.56 183 PHE A O 1
ATOM 1347 N N . VAL A 1 184 ? -0.163 -12.734 -5.836 1.00 94.00 184 VAL A N 1
ATOM 1348 C CA . VAL A 1 184 ? -0.970 -13.847 -5.313 1.00 94.00 184 VAL A CA 1
ATOM 1349 C C . VAL A 1 184 ? -0.851 -13.919 -3.795 1.00 94.00 184 VAL A C 1
ATOM 1351 O O . VAL A 1 184 ? -1.868 -13.982 -3.105 1.00 94.00 184 VAL A O 1
ATOM 1354 N N . PHE A 1 185 ? 0.367 -13.838 -3.259 1.00 92.69 185 PHE A N 1
ATOM 1355 C CA . PHE A 1 185 ? 0.612 -13.845 -1.821 1.00 92.69 185 PHE A CA 1
ATOM 1356 C C . PHE A 1 185 ? -0.136 -12.708 -1.112 1.00 92.69 185 PHE A C 1
ATOM 1358 O O . PHE A 1 185 ? -0.881 -12.953 -0.162 1.00 92.69 185 PHE A O 1
ATOM 1365 N N . LEU A 1 186 ? -0.013 -11.474 -1.611 1.00 89.81 186 LEU A N 1
ATOM 1366 C CA . LEU A 1 186 ? -0.718 -10.314 -1.064 1.00 89.81 186 LEU A CA 1
ATOM 1367 C C . LEU A 1 186 ? -2.234 -10.464 -1.167 1.00 89.81 186 LEU A C 1
ATOM 1369 O O . LEU A 1 186 ? -2.943 -10.093 -0.233 1.00 89.81 186 LEU A O 1
ATOM 1373 N N . THR A 1 187 ? -2.737 -11.041 -2.256 1.00 90.38 187 THR A N 1
ATOM 1374 C CA . THR A 1 187 ? -4.168 -11.317 -2.426 1.00 90.38 187 THR A CA 1
ATOM 1375 C C . THR A 1 187 ? -4.664 -12.312 -1.379 1.00 90.38 187 THR A C 1
ATOM 1377 O O . THR A 1 187 ? -5.678 -12.061 -0.729 1.00 90.38 187 THR A O 1
ATOM 1380 N N . VAL A 1 188 ? -3.934 -13.410 -1.158 1.00 92.12 188 VAL A N 1
ATOM 1381 C CA . VAL A 1 188 ? -4.277 -14.432 -0.154 1.00 92.12 188 VAL A CA 1
ATOM 1382 C C . VAL A 1 188 ? -4.247 -13.847 1.257 1.00 92.12 188 VAL A C 1
ATOM 1384 O O . VAL A 1 188 ? -5.209 -14.019 2.012 1.00 92.12 188 VAL A O 1
ATOM 1387 N N . VAL A 1 189 ? -3.187 -13.113 1.608 1.00 89.06 189 VAL A N 1
ATOM 1388 C CA . VAL A 1 189 ? -3.065 -12.452 2.916 1.00 89.06 189 VAL A CA 1
ATOM 1389 C C . VAL A 1 189 ? -4.190 -11.436 3.110 1.00 89.06 189 VAL A C 1
ATOM 1391 O O . VAL A 1 189 ? -4.869 -11.468 4.133 1.00 89.06 189 VAL A O 1
ATOM 1394 N N . THR A 1 190 ? -4.469 -10.600 2.109 1.00 86.88 190 THR A N 1
ATOM 1395 C CA . THR A 1 190 ? -5.547 -9.598 2.167 1.00 86.88 190 THR A CA 1
ATOM 1396 C C . THR A 1 190 ? -6.920 -10.254 2.299 1.00 86.88 190 THR A C 1
ATOM 1398 O O . THR A 1 190 ? -7.758 -9.779 3.067 1.00 86.88 190 THR A O 1
ATOM 1401 N N . ALA A 1 191 ? -7.172 -11.362 1.598 1.00 88.44 191 ALA A N 1
ATOM 1402 C CA . ALA A 1 191 ? -8.419 -12.111 1.717 1.00 88.44 191 ALA A CA 1
ATOM 1403 C C . ALA A 1 191 ? -8.584 -12.709 3.122 1.00 88.44 191 ALA A C 1
ATOM 1405 O O . ALA A 1 191 ? -9.666 -12.627 3.709 1.00 88.44 191 ALA A O 1
ATOM 1406 N N . TYR A 1 192 ? -7.510 -13.268 3.688 1.00 89.56 192 TYR A N 1
ATOM 1407 C CA . TYR A 1 192 ? -7.505 -13.774 5.059 1.00 89.56 192 TYR A CA 1
ATOM 1408 C C . TYR A 1 192 ? -7.752 -12.654 6.080 1.00 89.56 192 TYR A C 1
ATOM 1410 O O . TYR A 1 192 ? -8.607 -12.794 6.958 1.00 89.56 192 TYR A O 1
ATOM 1418 N N . GLU A 1 193 ? -7.065 -11.518 5.937 1.00 86.19 193 GLU A N 1
ATOM 1419 C CA . GLU A 1 193 ? -7.259 -10.342 6.786 1.00 86.19 193 GLU A CA 1
ATOM 1420 C C . GLU A 1 193 ? -8.676 -9.783 6.686 1.00 86.19 193 GLU A C 1
ATOM 1422 O O . GLU A 1 193 ? -9.269 -9.461 7.710 1.00 86.19 193 GLU A O 1
ATOM 1427 N N . THR A 1 194 ? -9.249 -9.721 5.484 1.00 87.19 194 THR A N 1
ATOM 1428 C CA . THR A 1 194 ? -10.607 -9.200 5.274 1.00 87.19 194 THR A CA 1
ATOM 1429 C C . THR A 1 194 ? -11.640 -10.092 5.956 1.00 87.19 194 THR A C 1
ATOM 1431 O O . THR A 1 194 ? -12.455 -9.594 6.730 1.00 87.19 194 THR A O 1
ATOM 1434 N N . ARG A 1 195 ? -11.549 -11.418 5.762 1.00 88.62 195 ARG A N 1
ATOM 1435 C CA . ARG A 1 195 ? -12.439 -12.391 6.422 1.00 88.62 195 ARG A CA 1
ATOM 1436 C C . ARG A 1 195 ? -12.344 -12.311 7.940 1.00 88.62 195 ARG A C 1
ATOM 1438 O O . ARG A 1 195 ? -13.349 -12.426 8.637 1.00 88.62 195 ARG A O 1
ATOM 1445 N N . ARG A 1 196 ? -11.132 -12.144 8.463 1.00 88.81 196 ARG A N 1
ATOM 1446 C CA . ARG A 1 196 ? -10.901 -11.962 9.895 1.00 88.81 196 ARG A CA 1
ATOM 1447 C C . ARG A 1 196 ? -11.520 -10.659 10.391 1.00 88.81 196 ARG A C 1
ATOM 1449 O O . ARG A 1 196 ? -12.221 -10.684 11.395 1.00 88.81 196 ARG A O 1
ATOM 1456 N N . ASP A 1 197 ? -11.298 -9.557 9.686 1.00 85.94 197 ASP A N 1
ATOM 1457 C CA . ASP A 1 197 ? -11.848 -8.252 10.042 1.00 85.94 197 ASP A CA 1
ATOM 1458 C C . ASP A 1 197 ? -13.380 -8.274 10.050 1.00 85.94 197 ASP A C 1
ATOM 1460 O O . ASP A 1 197 ? -13.980 -7.741 10.975 1.00 85.94 197 ASP A O 1
ATOM 1464 N N . ASP A 1 198 ? -14.019 -8.933 9.078 1.00 88.50 198 ASP A N 1
ATOM 1465 C CA . ASP A 1 198 ? -15.480 -9.085 9.038 1.00 88.50 198 ASP A CA 1
ATOM 1466 C C . ASP A 1 198 ? -16.004 -9.862 10.255 1.00 88.50 198 ASP A C 1
ATOM 1468 O O . ASP A 1 198 ? -16.997 -9.465 10.867 1.00 88.50 198 ASP A O 1
ATOM 1472 N N . ARG A 1 199 ? -15.303 -10.928 10.672 1.00 88.81 199 ARG A N 1
ATOM 1473 C CA . ARG A 1 199 ? -15.642 -11.678 11.897 1.00 88.81 199 ARG A CA 1
ATOM 1474 C C . ARG A 1 199 ? -15.505 -10.816 13.151 1.00 88.81 199 ARG A C 1
ATOM 1476 O O . ARG A 1 199 ? -16.370 -10.868 14.022 1.00 88.81 199 ARG A O 1
ATOM 1483 N N . VAL A 1 200 ? -14.440 -10.021 13.247 1.00 85.38 200 VAL A N 1
ATOM 1484 C CA . VAL A 1 200 ? -14.209 -9.123 14.391 1.00 85.38 200 VAL A CA 1
ATOM 1485 C C . VAL A 1 200 ? -15.245 -7.996 14.413 1.00 85.38 200 VAL A C 1
ATOM 1487 O O . VAL A 1 200 ? -15.762 -7.670 15.478 1.00 85.38 200 VAL A O 1
ATOM 1490 N N . LEU A 1 201 ? -15.625 -7.446 13.256 1.00 86.19 201 LEU A N 1
ATOM 1491 C CA . LEU A 1 201 ? -16.698 -6.453 13.149 1.00 86.19 201 LEU A CA 1
ATOM 1492 C C . LEU A 1 201 ? -18.054 -7.028 13.568 1.00 86.19 201 LEU A C 1
ATOM 1494 O O . LEU A 1 201 ? -18.781 -6.366 14.306 1.00 86.19 201 LEU A O 1
ATOM 1498 N N . ALA A 1 202 ? -18.378 -8.258 13.161 1.00 88.62 202 ALA A N 1
ATOM 1499 C CA . ALA A 1 202 ? -19.598 -8.940 13.593 1.00 88.62 202 ALA A CA 1
ATOM 1500 C C . ALA A 1 202 ? -19.610 -9.180 15.114 1.00 88.62 202 ALA A C 1
ATOM 1502 O O . ALA A 1 202 ? -20.614 -8.917 15.778 1.00 88.62 202 ALA A O 1
ATOM 1503 N N . ALA A 1 203 ? -18.476 -9.601 15.686 1.00 85.94 203 ALA A N 1
ATOM 1504 C CA . ALA A 1 203 ? -18.324 -9.766 17.131 1.00 85.94 203 ALA A CA 1
ATOM 1505 C C . ALA A 1 203 ? -18.450 -8.430 17.888 1.00 85.94 203 ALA A C 1
ATOM 1507 O O . ALA A 1 203 ? -19.111 -8.373 18.923 1.00 85.94 203 ALA A O 1
ATOM 1508 N N . ALA A 1 204 ? -17.888 -7.341 17.352 1.00 83.69 204 ALA A N 1
ATOM 1509 C CA . ALA A 1 204 ? -18.045 -5.998 17.912 1.00 83.69 204 ALA A CA 1
ATOM 1510 C C . ALA A 1 204 ? -19.493 -5.498 17.780 1.00 83.69 204 ALA A C 1
ATOM 1512 O O . ALA A 1 204 ? -19.977 -4.753 18.627 1.00 83.69 204 ALA A O 1
ATOM 1513 N N . GLY A 1 205 ? -20.187 -5.901 16.709 1.00 83.06 205 GLY A N 1
ATOM 1514 C CA . GLY A 1 205 ? -21.641 -5.838 16.529 1.00 83.06 205 GLY A CA 1
ATOM 1515 C C . GLY A 1 205 ? -22.379 -6.341 17.758 1.00 83.06 205 GLY A C 1
ATOM 1516 O O . GLY A 1 205 ? -22.989 -5.568 18.490 1.00 83.06 205 GLY A O 1
ATOM 1517 N N . ALA A 1 206 ? -22.229 -7.641 18.000 1.00 83.44 206 ALA A N 1
ATOM 1518 C CA . ALA A 1 206 ? -22.908 -8.359 19.069 1.00 83.44 206 ALA A CA 1
ATOM 1519 C C . ALA A 1 206 ? -22.524 -7.878 20.479 1.00 83.44 206 ALA A C 1
ATOM 1521 O O . ALA A 1 206 ? -23.371 -7.868 21.369 1.00 83.44 206 ALA A O 1
ATOM 1522 N N . ALA A 1 207 ? -21.266 -7.484 20.701 1.00 80.69 207 ALA A N 1
ATOM 1523 C CA . ALA A 1 207 ? -20.810 -6.974 21.995 1.00 80.69 207 ALA A CA 1
ATOM 1524 C C . ALA A 1 207 ? -21.464 -5.630 22.353 1.00 80.69 207 ALA A C 1
ATOM 1526 O O . ALA A 1 207 ? -21.874 -5.447 23.495 1.00 80.69 207 ALA A O 1
ATOM 1527 N N . ALA A 1 208 ? -21.618 -4.726 21.378 1.00 76.56 208 ALA A N 1
ATOM 1528 C CA . ALA A 1 208 ? -22.277 -3.438 21.589 1.00 76.56 208 ALA A CA 1
ATOM 1529 C C . ALA A 1 208 ? -23.773 -3.602 21.910 1.00 76.56 208 ALA A C 1
ATOM 1531 O O . ALA A 1 208 ? -24.290 -2.917 22.784 1.00 76.56 208 ALA A O 1
ATOM 1532 N N . THR A 1 209 ? -24.461 -4.548 21.259 1.00 79.19 209 THR A N 1
ATOM 1533 C CA . THR A 1 209 ? -25.889 -4.816 21.510 1.00 79.19 209 THR A CA 1
ATOM 1534 C C . THR A 1 209 ? -26.152 -5.415 22.892 1.00 79.19 209 THR A C 1
ATOM 1536 O O . THR A 1 209 ? -27.237 -5.243 23.420 1.00 79.19 209 THR A O 1
ATOM 1539 N N . LYS A 1 210 ? -25.183 -6.118 23.494 1.00 73.88 210 LYS A N 1
ATOM 1540 C CA . LYS A 1 210 ? -25.324 -6.688 24.848 1.00 73.88 210 LYS A CA 1
ATOM 1541 C C . LYS A 1 210 ? -25.185 -5.662 25.977 1.00 73.88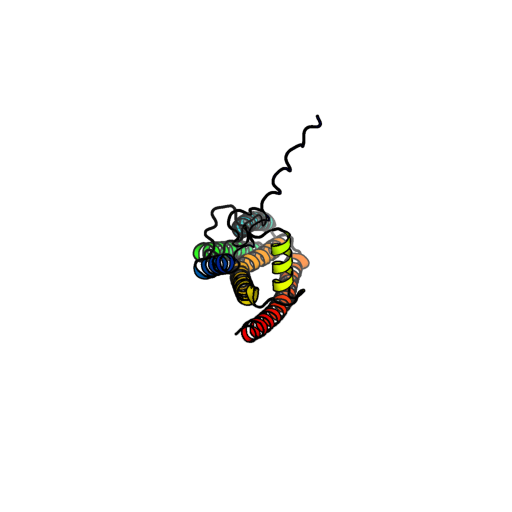 210 LYS A C 1
ATOM 1543 O O . LYS A 1 210 ? -25.502 -5.998 27.111 1.00 73.88 210 LYS A O 1
ATOM 1548 N N . ALA A 1 211 ? -24.642 -4.480 25.691 1.00 68.31 211 ALA A N 1
ATOM 1549 C CA . ALA A 1 211 ? -24.439 -3.421 26.678 1.00 68.31 211 ALA A CA 1
ATOM 1550 C C . ALA A 1 211 ? -25.510 -2.319 26.631 1.00 68.31 211 ALA A C 1
ATOM 1552 O O . ALA A 1 211 ? -25.508 -1.460 27.510 1.00 68.31 211 ALA A O 1
ATOM 1553 N N . ALA A 1 212 ? -26.380 -2.340 25.615 1.00 58.75 212 ALA A N 1
ATOM 1554 C CA . ALA A 1 212 ? -27.544 -1.466 25.474 1.00 58.75 212 ALA A CA 1
ATOM 1555 C C . ALA A 1 212 ? -28.790 -2.144 26.055 1.00 58.75 212 ALA A C 1
ATOM 1557 O O . ALA A 1 212 ? -29.617 -1.416 26.643 1.00 58.75 212 ALA A O 1
#

Radius of gyration: 23.76 Å; chains: 1; bounding box: 51×31×98 Å

Secondary structure (DSSP, 8-state):
-----------PPPP---HHHHHHHHHHHHHH-----S-BHHHHHHHHHHHHHHHHHHHHHT-TTS-HHHHHHHHHHHHHHHHHHHHHHHHTT-PPBS-TT--TT-TTTTS-HHHHHHHHHHHTTSSPPPGGGHHHHHHHHHHHHHHHHHHHHHHHHHHHHHHHHHHHTT-HIIIIIHHHHHHHHHHHHHHHHHHHHHHHHHHHHHHHHTT-

Sequence (212 aa):
MTDELPHGDRAPAPARADWADVARRVRDVTEHGQRFRGPSSQAAMVATTVLASALAIGVASGDDGGPAAVTLVLGVSSVVVALVGWLRARSSRTLLPLNVWSTTGTPTADLGPVERRSLNRQVMGRDPIEPERADLVRAFITLKRRANRAALLPVAGMLLMIATLGTAAGTLLLAVGAPVFVFVFLTVVTAYETRRDDRVLAAAGAAATKAA

Foldseek 3Di:
DDDDDPDPPPDPDQDPPPLVQLLVLLLCCLVQNFPDDDDFPLVVLLVCLLVLLVVLLVLQVVDPPAPNVLLNVLSVVLNVLSVVLVVVCVVSNLTHHPDPPPLPRDSCSSPDPVRVVVLVCLLQVNDQDALSCLSVSLSVLSSVVVNVVSCPSSLVSVLSSQLSNCRSVVHCCRNPVVSVVVVVVCVVVVVVSVVSNVVSNVSSVVNNVVVD

pLDDT: mean 77.79, std 14.76, range [35.97, 94.56]